Protein AF-A0A250XLA5-F1 (afdb_monomer_lite)

Organism: NCBI:txid1157962

Secondary structure (DSSP, 8-state):
--HHHHHHHHHHHHHHHHHHHHTSHHHHH-HHHHHHHHHHHHHHHHHHHHHHHHHHHHHHHHHHHHHHTT-HHHHHHSHHHHHHHHHHHHHHHHHHHHGGG---HHHHHTSTTHHHHHHHHHHHHHHHHHHHHHHHHHHHHHSGGGGGS-HHHHHHHHHTTT-HHHHGGGHHHH-SS--EEEEEEPTTS-EEEEEEEEE-TT--EEEEEEEEE--SSHHHHHHHHHHHHHHHHHHHHHHHHHHHHHS-HHHHTTTS-HHHHHHHHHHHHHHHHHHHHHHHHTT-TTHHHHHHHHHHHHHHHHHHHHHS---HHHHHHHHHHHHHHHHHHHHHHHHHHTT--STT--

Radius of gyration: 34.95 Å; chains: 1; bounding box: 91×43×86 Å

InterPro domains:
  IPR013602 Dynein heavy chain, linker [PF08393] (5-239)
  IPR026983 Dynein heavy chain [PTHR45703] (5-343)
  IPR042222 Dynein heavy chain, domain 2, N-terminal [G3DSA:1.20.140.100] (1-141)
  IPR042228 Dynein heavy chain, linker, subdomain 3 [G3DSA:3.20.180.20] (142-242)

Structure (mmCIF, N/CA/C/O backbone):
data_AF-A0A250XLA5-F1
#
_entry.id   AF-A0A250XLA5-F1
#
loop_
_atom_site.group_PDB
_atom_site.id
_atom_site.type_symbol
_atom_site.label_atom_id
_atom_site.label_alt_id
_atom_site.label_comp_id
_atom_site.label_asym_id
_atom_site.label_entity_id
_atom_site.label_seq_id
_atom_site.pdbx_PDB_ins_code
_atom_site.Cartn_x
_atom_site.Cartn_y
_atom_site.Cartn_z
_atom_site.occupancy
_atom_site.B_iso_or_equiv
_atom_site.auth_seq_id
_atom_site.auth_comp_id
_atom_site.auth_asym_id
_atom_site.auth_atom_id
_atom_site.pdbx_PDB_model_num
ATOM 1 N N . MET A 1 1 ? 34.844 -11.564 -11.516 1.00 50.81 1 MET A N 1
ATOM 2 C CA . MET A 1 1 ? 35.145 -10.474 -12.452 1.00 50.81 1 MET A CA 1
ATOM 3 C C . MET A 1 1 ? 34.299 -10.744 -13.675 1.00 50.81 1 MET A C 1
ATOM 5 O O . MET A 1 1 ? 34.431 -11.821 -14.253 1.00 50.81 1 MET A O 1
ATOM 9 N N . SER A 1 2 ? 33.308 -9.896 -13.928 1.00 72.25 2 SER A N 1
ATOM 10 C CA . SER A 1 2 ? 32.473 -10.004 -15.123 1.00 72.25 2 SER A CA 1
ATOM 11 C C . SER A 1 2 ? 33.336 -9.733 -16.369 1.00 72.25 2 SER A C 1
ATOM 13 O O . SER A 1 2 ? 34.428 -9.179 -16.259 1.00 72.25 2 SER A O 1
ATOM 15 N N . ILE A 1 3 ? 32.887 -10.148 -17.557 1.00 67.19 3 ILE A N 1
ATOM 16 C CA . ILE A 1 3 ? 33.597 -9.826 -18.812 1.00 67.19 3 ILE A CA 1
ATOM 17 C C . ILE A 1 3 ? 33.649 -8.301 -19.023 1.00 67.19 3 ILE A C 1
ATOM 19 O O . ILE A 1 3 ? 34.629 -7.800 -19.565 1.00 67.19 3 ILE A O 1
ATOM 23 N N . GLU A 1 4 ? 32.638 -7.574 -18.537 1.00 72.56 4 GLU A N 1
ATOM 24 C CA . GLU A 1 4 ? 32.609 -6.107 -18.526 1.00 72.56 4 GLU A CA 1
ATOM 25 C C . GLU A 1 4 ? 33.758 -5.541 -17.682 1.00 72.56 4 GLU A C 1
ATOM 27 O O . GLU A 1 4 ? 34.528 -4.734 -18.190 1.00 72.56 4 GLU A O 1
ATOM 32 N N . ASP A 1 5 ? 33.952 -6.044 -16.455 1.00 75.00 5 ASP A N 1
ATOM 33 C CA . ASP A 1 5 ? 35.017 -5.578 -15.551 1.00 75.00 5 ASP A CA 1
ATOM 34 C C . ASP A 1 5 ? 36.413 -5.752 -16.179 1.00 75.00 5 ASP A C 1
ATOM 36 O O . ASP A 1 5 ? 37.263 -4.874 -16.060 1.00 75.00 5 ASP A O 1
ATOM 40 N N . VAL A 1 6 ? 36.642 -6.872 -16.881 1.00 79.12 6 VAL A N 1
ATOM 41 C CA . VAL A 1 6 ? 37.923 -7.158 -17.554 1.00 79.12 6 VAL A CA 1
ATOM 42 C C . VAL A 1 6 ? 38.169 -6.187 -18.709 1.00 79.12 6 VAL A C 1
ATOM 44 O O . VAL A 1 6 ? 39.286 -5.708 -18.884 1.00 79.12 6 VAL A O 1
ATOM 47 N N . ILE A 1 7 ? 37.140 -5.890 -19.509 1.00 79.06 7 ILE A N 1
ATOM 48 C CA . ILE A 1 7 ? 37.262 -4.970 -20.647 1.00 79.06 7 ILE A CA 1
ATOM 49 C C . ILE A 1 7 ? 37.506 -3.543 -20.152 1.00 79.06 7 ILE A C 1
ATOM 51 O O . ILE A 1 7 ? 38.376 -2.865 -20.695 1.00 79.06 7 ILE A O 1
ATOM 55 N N . THR A 1 8 ? 36.793 -3.103 -19.113 1.00 80.25 8 THR A N 1
ATOM 56 C CA . THR A 1 8 ? 36.979 -1.774 -18.517 1.00 80.25 8 THR A CA 1
ATOM 57 C C . THR A 1 8 ? 38.370 -1.626 -17.899 1.00 80.25 8 THR A C 1
ATOM 59 O O . THR A 1 8 ? 39.054 -0.648 -18.189 1.00 80.25 8 THR A O 1
ATOM 62 N N . GLU A 1 9 ? 38.851 -2.617 -17.139 1.00 84.88 9 GLU A N 1
ATOM 63 C CA . GLU A 1 9 ? 40.197 -2.587 -16.544 1.00 84.88 9 GLU A CA 1
ATOM 64 C C . GLU A 1 9 ? 41.301 -2.562 -17.619 1.00 84.88 9 GLU A C 1
ATOM 66 O O . GLU A 1 9 ? 42.266 -1.797 -17.519 1.00 84.88 9 GLU A O 1
ATOM 71 N N . CYS A 1 10 ? 41.151 -3.353 -18.689 1.00 85.44 10 CYS A N 1
ATOM 72 C CA . CYS A 1 10 ? 42.067 -3.313 -19.829 1.00 85.44 10 CYS A CA 1
ATOM 73 C C . CYS A 1 10 ? 42.053 -1.946 -20.528 1.00 85.44 10 CYS A C 1
ATOM 75 O O . CYS A 1 10 ? 43.118 -1.409 -20.828 1.00 85.44 10 CYS A O 1
ATOM 77 N N . LEU A 1 11 ? 40.871 -1.365 -20.749 1.00 85.88 11 LEU A N 1
ATOM 78 C CA . LEU A 1 11 ? 40.719 -0.071 -21.411 1.00 85.88 11 LEU A CA 1
ATOM 79 C C . LEU A 1 11 ? 41.337 1.072 -20.593 1.00 85.88 11 LEU A C 1
ATOM 81 O O . LEU A 1 11 ? 42.020 1.930 -21.153 1.00 85.88 11 LEU A O 1
ATOM 85 N N . GLU A 1 12 ? 41.144 1.074 -19.273 1.00 85.94 12 GLU A N 1
ATOM 86 C CA . GLU A 1 12 ? 41.763 2.042 -18.362 1.00 85.94 12 GLU A CA 1
ATOM 87 C C . GLU A 1 12 ? 43.294 1.934 -18.380 1.00 85.94 12 GLU A C 1
ATOM 89 O O . GLU A 1 12 ? 43.993 2.946 -18.497 1.00 85.94 12 GLU A O 1
ATOM 94 N N . ASN A 1 13 ? 43.828 0.711 -18.327 1.00 89.06 13 ASN A N 1
ATOM 95 C CA . ASN A 1 13 ? 45.267 0.465 -18.377 1.00 89.06 13 ASN A CA 1
ATOM 96 C C . ASN A 1 13 ? 45.878 0.899 -19.722 1.00 89.06 13 ASN A C 1
ATOM 98 O O . ASN A 1 13 ? 46.898 1.592 -19.746 1.00 89.06 13 ASN A O 1
ATOM 102 N N . ASP A 1 14 ? 45.236 0.560 -20.841 1.00 87.75 14 ASP A N 1
ATOM 103 C CA . ASP A 1 14 ? 45.701 0.933 -22.179 1.00 87.75 14 ASP A CA 1
ATOM 104 C C . ASP A 1 14 ? 45.631 2.454 -22.395 1.00 87.75 14 ASP A C 1
ATOM 106 O O . ASP A 1 14 ? 46.564 3.051 -22.943 1.00 87.75 14 ASP A O 1
ATOM 110 N N . ASN A 1 15 ? 44.595 3.126 -21.880 1.00 85.81 15 ASN A N 1
ATOM 111 C CA . ASN A 1 15 ? 44.504 4.588 -21.894 1.00 85.81 15 ASN A CA 1
ATOM 112 C C . ASN A 1 15 ? 45.615 5.254 -21.062 1.00 85.81 15 ASN A C 1
ATOM 114 O O . ASN A 1 15 ? 46.233 6.218 -21.526 1.00 85.81 15 ASN A O 1
ATOM 118 N N . LEU A 1 16 ? 45.927 4.733 -19.870 1.00 88.56 16 LEU A N 1
ATOM 119 C CA . LEU A 1 16 ? 47.045 5.216 -19.047 1.00 88.56 16 LEU A CA 1
ATOM 120 C C . LEU A 1 16 ? 48.394 5.017 -19.750 1.00 88.56 16 LEU A C 1
ATOM 122 O O . LEU A 1 16 ? 49.256 5.901 -19.724 1.00 88.56 16 LEU A O 1
ATOM 126 N N . GLN A 1 17 ? 48.586 3.881 -20.421 1.00 88.12 17 GLN A N 1
ATOM 127 C CA . GLN A 1 17 ? 49.789 3.623 -21.210 1.00 88.12 17 GLN A CA 1
ATOM 128 C C . GLN A 1 17 ? 49.909 4.588 -22.392 1.00 88.12 17 GLN A C 1
ATOM 130 O O . GLN A 1 17 ? 50.987 5.149 -22.598 1.00 88.12 17 GLN A O 1
ATOM 135 N N . LEU A 1 18 ? 48.822 4.860 -23.119 1.00 87.00 18 LEU A N 1
ATOM 136 C CA . LEU A 1 18 ? 48.814 5.840 -24.209 1.00 87.00 18 LEU A CA 1
ATOM 137 C C . LEU A 1 18 ? 49.103 7.264 -23.720 1.00 87.00 18 LEU A C 1
ATOM 139 O O . LEU A 1 18 ? 49.856 7.987 -24.374 1.00 87.00 18 LEU A O 1
ATOM 143 N N . GLN A 1 19 ? 48.569 7.671 -22.564 1.00 85.94 19 GLN A N 1
ATOM 144 C CA . GLN A 1 19 ? 48.908 8.960 -21.946 1.00 85.94 19 GLN A CA 1
ATOM 145 C C . GLN A 1 19 ? 50.401 9.044 -21.600 1.00 85.94 19 GLN A C 1
ATOM 147 O O . GLN A 1 19 ? 51.065 10.025 -21.946 1.00 85.94 19 GLN A O 1
ATOM 152 N N . ASN A 1 20 ? 50.954 7.989 -20.996 1.00 87.12 20 ASN A N 1
ATOM 153 C CA . ASN A 1 20 ? 52.379 7.906 -20.684 1.00 87.12 20 ASN A CA 1
ATOM 154 C C . ASN A 1 20 ? 53.248 7.945 -21.951 1.00 87.12 20 ASN A C 1
ATOM 156 O O . ASN A 1 20 ? 54.260 8.643 -21.974 1.00 87.12 20 ASN A O 1
ATOM 160 N N . MET A 1 21 ? 52.852 7.248 -23.021 1.00 85.50 21 MET A N 1
ATOM 161 C CA . MET A 1 21 ? 53.545 7.271 -24.315 1.00 85.50 21 MET A CA 1
ATOM 162 C C . MET A 1 21 ? 53.481 8.652 -24.976 1.00 85.50 21 MET A C 1
ATOM 164 O O . MET A 1 21 ? 54.492 9.128 -25.489 1.00 85.50 21 MET A O 1
ATOM 168 N N . SER A 1 22 ? 52.341 9.343 -24.901 1.00 82.25 22 SER A N 1
ATOM 169 C CA . SER A 1 22 ? 52.179 10.707 -25.424 1.00 82.25 22 SER A CA 1
ATOM 170 C C . SER A 1 22 ? 53.081 11.736 -24.722 1.00 82.25 22 SER A C 1
ATOM 172 O O . SER A 1 22 ? 53.437 12.760 -25.313 1.00 82.25 22 SER A O 1
ATOM 174 N N . ALA A 1 23 ? 53.464 11.484 -23.466 1.00 84.06 23 ALA A N 1
ATOM 175 C CA . ALA A 1 23 ? 54.378 12.332 -22.700 1.00 84.06 23 ALA A CA 1
ATOM 176 C C . ALA A 1 23 ? 55.865 12.075 -23.018 1.00 84.06 23 ALA A C 1
ATOM 178 O O . ALA A 1 23 ? 56.731 12.866 -22.634 1.00 84.06 23 ALA A O 1
ATOM 179 N N . GLN A 1 24 ? 56.195 10.988 -23.725 1.00 88.50 24 GLN A N 1
ATOM 180 C CA . GLN A 1 24 ? 57.579 10.661 -24.056 1.00 88.50 24 GLN A CA 1
ATOM 181 C C . GLN A 1 24 ? 58.120 11.568 -25.162 1.00 88.50 24 GLN A C 1
ATOM 183 O O . GLN A 1 24 ? 57.552 11.698 -26.247 1.00 88.50 24 GLN A O 1
ATOM 188 N N . LYS A 1 25 ? 59.312 12.123 -24.925 1.00 81.69 25 LYS A N 1
ATOM 189 C CA . LYS A 1 25 ? 59.990 13.031 -25.860 1.00 81.69 25 LYS A CA 1
ATOM 190 C C . LYS A 1 25 ? 60.196 12.418 -27.253 1.00 81.69 25 LYS A C 1
ATOM 192 O O . LYS A 1 25 ? 60.072 13.130 -28.239 1.00 81.69 25 LYS A O 1
ATOM 197 N N . TYR A 1 26 ? 60.462 11.111 -27.336 1.00 79.88 26 TYR A N 1
ATOM 198 C CA . TYR A 1 26 ? 60.661 10.394 -28.603 1.00 79.88 26 TYR A CA 1
ATOM 199 C C . TYR A 1 26 ? 59.398 10.382 -29.480 1.00 79.88 26 TYR A C 1
ATOM 201 O O . TYR A 1 26 ? 59.480 10.650 -30.680 1.00 79.88 26 TYR A O 1
ATOM 209 N N . VAL A 1 27 ? 58.234 10.149 -28.865 1.00 79.62 27 VAL A N 1
ATOM 210 C CA . VAL A 1 27 ? 56.919 10.168 -29.526 1.00 79.62 27 VAL A CA 1
ATOM 211 C C . VAL A 1 27 ? 56.566 11.586 -29.976 1.00 79.62 27 VAL A C 1
ATOM 213 O O . VAL A 1 27 ? 56.087 11.771 -31.089 1.00 79.62 27 VAL A O 1
ATOM 216 N N . GLN A 1 28 ? 56.888 12.601 -29.169 1.00 77.75 28 GLN A N 1
ATOM 217 C CA . GLN A 1 28 ? 56.646 14.005 -29.525 1.00 77.75 28 GLN A CA 1
ATOM 218 C C . GLN A 1 28 ? 57.530 14.504 -30.676 1.00 77.75 28 GLN A C 1
ATOM 220 O O . GLN A 1 28 ? 57.106 15.345 -31.464 1.00 77.75 28 GLN A O 1
ATOM 225 N N . THR A 1 29 ? 58.762 13.999 -30.789 1.00 79.06 29 THR A N 1
ATOM 226 C CA . THR A 1 29 ? 59.700 14.408 -31.849 1.00 79.06 29 THR A CA 1
ATOM 227 C C . THR A 1 29 ? 59.490 13.699 -33.184 1.00 79.06 29 THR A C 1
ATOM 229 O O . THR A 1 29 ? 60.038 14.148 -34.189 1.00 79.06 29 THR A O 1
ATOM 232 N N . ASN A 1 30 ? 58.738 12.596 -33.214 1.00 85.44 30 ASN A N 1
ATOM 233 C CA . ASN A 1 30 ? 58.516 11.810 -34.421 1.00 85.44 30 ASN A CA 1
ATOM 234 C C . ASN A 1 30 ? 57.031 11.865 -34.836 1.00 85.44 30 ASN A C 1
ATOM 236 O O . ASN A 1 30 ? 56.196 11.235 -34.180 1.00 85.44 30 ASN A O 1
ATOM 240 N N . PRO A 1 31 ? 56.698 12.556 -35.944 1.00 81.50 31 PRO A N 1
ATOM 241 C CA . PRO A 1 31 ? 55.318 12.738 -36.399 1.00 81.50 31 PRO A CA 1
ATOM 242 C C . PRO A 1 31 ? 54.536 11.430 -36.577 1.00 81.50 31 PRO A C 1
ATOM 244 O O . PRO A 1 31 ? 53.348 11.384 -36.276 1.00 81.50 31 PRO A O 1
ATOM 247 N N . MET A 1 32 ? 55.206 10.351 -36.998 1.00 82.56 32 MET A N 1
ATOM 248 C CA . MET A 1 32 ? 54.572 9.049 -37.230 1.00 82.56 32 MET A CA 1
ATOM 249 C C . MET A 1 32 ? 54.054 8.414 -35.931 1.00 82.56 32 MET A C 1
ATOM 251 O O . MET A 1 32 ? 52.968 7.837 -35.907 1.00 82.56 32 MET A O 1
ATOM 255 N N . PHE A 1 33 ? 54.812 8.525 -34.835 1.00 83.25 33 PHE A N 1
ATOM 256 C CA . PHE A 1 33 ? 54.392 7.984 -33.539 1.00 83.25 33 PHE A CA 1
ATOM 257 C C . PHE A 1 33 ? 53.326 8.860 -32.879 1.00 83.25 33 PHE A C 1
ATOM 259 O O . PHE A 1 33 ? 52.407 8.325 -32.265 1.00 83.25 33 PHE A O 1
ATOM 266 N N . MET A 1 34 ? 53.407 10.182 -33.049 1.00 83.00 34 MET A N 1
ATOM 267 C CA . MET A 1 34 ? 52.374 11.104 -32.574 1.00 83.00 34 MET A CA 1
ATOM 268 C C . MET A 1 34 ? 51.017 10.826 -33.243 1.00 83.00 34 MET A C 1
ATOM 270 O O . MET A 1 34 ? 50.001 10.758 -32.555 1.00 83.00 34 MET A O 1
ATOM 274 N N . GLU A 1 35 ? 50.999 10.601 -34.560 1.00 87.06 35 GLU A N 1
ATOM 275 C CA . GLU A 1 35 ? 49.778 10.253 -35.298 1.00 87.06 35 GLU A CA 1
ATOM 276 C C . GLU A 1 35 ? 49.198 8.902 -34.847 1.00 87.06 35 GLU A C 1
ATOM 278 O O . GLU A 1 35 ? 47.993 8.786 -34.616 1.00 87.06 35 GLU A O 1
ATOM 283 N N . ALA A 1 36 ? 50.050 7.890 -34.652 1.00 86.12 36 ALA A N 1
ATOM 284 C CA . ALA A 1 36 ? 49.622 6.572 -34.185 1.00 86.12 36 ALA A CA 1
ATOM 285 C C . ALA A 1 36 ? 49.013 6.615 -32.772 1.00 86.12 36 ALA A C 1
ATOM 287 O O . ALA A 1 36 ? 47.947 6.039 -32.550 1.00 86.12 36 ALA A O 1
ATOM 288 N N . VAL A 1 37 ? 49.655 7.319 -31.831 1.00 87.00 37 VAL A N 1
ATOM 289 C CA . VAL A 1 37 ? 49.142 7.489 -30.460 1.00 87.00 37 VAL A CA 1
ATOM 290 C C . VAL A 1 37 ? 47.838 8.285 -30.466 1.00 87.00 37 VAL A C 1
ATOM 292 O O . VAL A 1 37 ? 46.882 7.866 -29.820 1.00 87.00 37 VAL A O 1
ATOM 295 N N . GLY A 1 38 ? 47.749 9.366 -31.248 1.00 86.69 38 GLY A N 1
ATOM 296 C CA . GLY A 1 38 ? 46.520 10.154 -31.372 1.00 86.69 38 GLY A CA 1
ATOM 297 C C . GLY A 1 38 ? 45.348 9.352 -31.950 1.00 86.69 38 GLY A C 1
ATOM 298 O O . GLY A 1 38 ? 44.219 9.468 -31.471 1.00 86.69 38 GLY A O 1
ATOM 299 N N . LYS A 1 39 ? 45.608 8.479 -32.933 1.00 88.44 39 LYS A N 1
ATOM 300 C CA . LYS A 1 39 ? 44.592 7.573 -33.489 1.00 88.44 39 LYS A CA 1
ATOM 301 C C . LYS A 1 39 ? 44.088 6.578 -32.444 1.00 88.44 39 LYS A C 1
ATOM 303 O O . LYS A 1 39 ? 42.881 6.400 -32.319 1.00 88.44 39 LYS A O 1
ATOM 308 N N . TRP A 1 40 ? 44.987 5.955 -31.683 1.00 89.19 40 TRP A N 1
ATOM 309 C CA . TRP A 1 40 ? 44.598 5.024 -30.621 1.00 89.19 40 TRP A CA 1
ATOM 310 C C . TRP A 1 40 ? 43.874 5.717 -29.468 1.00 89.19 40 TRP A C 1
ATOM 312 O O . TRP A 1 40 ? 42.864 5.195 -29.015 1.00 89.19 40 TRP A O 1
ATOM 322 N N . GLN A 1 41 ? 44.301 6.914 -29.060 1.00 86.00 41 GLN A N 1
ATOM 323 C CA . GLN A 1 41 ? 43.584 7.713 -28.060 1.00 86.00 41 GLN A CA 1
ATOM 324 C C . GLN A 1 41 ? 42.155 8.029 -28.506 1.00 86.00 41 GLN A C 1
ATOM 326 O O . GLN A 1 41 ? 41.223 7.883 -27.721 1.00 86.00 41 GLN A O 1
ATOM 331 N N . LYS A 1 42 ? 41.963 8.414 -29.774 1.00 88.00 42 LYS A N 1
ATOM 332 C CA . LYS A 1 42 ? 40.623 8.638 -30.324 1.00 88.00 42 LYS A CA 1
ATOM 333 C C . LYS A 1 42 ? 39.800 7.348 -30.326 1.00 88.00 42 LYS A C 1
ATOM 335 O O . LYS A 1 42 ? 38.681 7.351 -29.831 1.00 88.00 42 LYS A O 1
ATOM 340 N N . ASN A 1 43 ? 40.364 6.254 -30.837 1.00 88.56 43 ASN A N 1
ATOM 341 C CA . ASN A 1 43 ? 39.663 4.974 -30.942 1.00 88.56 43 ASN A CA 1
ATOM 342 C C . ASN A 1 43 ? 39.262 4.410 -29.571 1.00 88.56 43 ASN A C 1
ATOM 344 O O . ASN A 1 43 ? 38.137 3.941 -29.425 1.00 88.56 43 ASN A O 1
ATOM 348 N N . LEU A 1 44 ? 40.161 4.447 -28.579 1.00 88.06 44 LEU A N 1
ATOM 349 C CA . LEU A 1 44 ? 39.874 3.971 -27.222 1.00 88.06 44 LEU A CA 1
ATOM 350 C C . LEU A 1 44 ? 38.930 4.915 -26.471 1.00 88.06 44 LEU A C 1
ATOM 352 O O . LEU A 1 44 ? 38.075 4.439 -25.734 1.00 88.06 44 LEU A O 1
ATOM 356 N N . GLY A 1 45 ? 39.014 6.229 -26.703 1.00 87.94 45 GLY A N 1
ATOM 357 C CA . GLY A 1 45 ? 38.039 7.186 -26.171 1.00 87.94 45 GLY A CA 1
ATOM 358 C C . GLY A 1 45 ? 36.625 6.953 -26.716 1.00 87.94 45 GLY A C 1
ATOM 359 O O . GLY A 1 45 ? 35.653 6.994 -25.962 1.00 87.94 45 GLY A O 1
ATOM 360 N N . THR A 1 46 ? 36.500 6.640 -28.011 1.00 88.31 46 THR A N 1
ATOM 361 C CA . THR A 1 46 ? 35.220 6.237 -28.614 1.00 88.31 46 THR A CA 1
ATOM 362 C C . THR A 1 46 ? 34.727 4.910 -28.042 1.00 88.31 46 THR A C 1
ATOM 364 O O . THR A 1 46 ? 33.545 4.801 -27.735 1.00 88.31 46 THR A O 1
ATOM 367 N N . VAL A 1 47 ? 35.609 3.922 -27.846 1.00 89.56 47 VAL A N 1
ATOM 368 C CA . VAL A 1 47 ? 35.251 2.650 -27.192 1.00 89.56 47 VAL A CA 1
ATOM 369 C C . VAL A 1 47 ? 34.683 2.889 -25.797 1.00 89.56 47 VAL A C 1
ATOM 371 O O . VAL A 1 47 ? 33.615 2.366 -25.500 1.00 89.56 47 VAL A O 1
ATOM 374 N N . ASP A 1 48 ? 35.347 3.706 -24.980 1.00 86.81 48 ASP A N 1
ATOM 375 C CA . ASP A 1 48 ? 34.911 4.022 -23.615 1.00 86.81 48 ASP A CA 1
ATOM 376 C C . ASP A 1 48 ? 33.506 4.642 -23.598 1.00 86.81 48 ASP A C 1
ATOM 378 O O . ASP A 1 48 ? 32.590 4.141 -22.943 1.00 86.81 48 ASP A O 1
ATOM 382 N N . SER A 1 49 ? 33.300 5.669 -24.429 1.00 88.81 49 SER A N 1
ATOM 383 C CA . SER A 1 49 ? 32.012 6.366 -24.530 1.00 88.81 49 SER A CA 1
ATOM 384 C C . SER A 1 49 ? 30.895 5.452 -25.044 1.00 88.81 49 SER A C 1
ATOM 386 O O . SER A 1 49 ? 29.787 5.448 -24.507 1.00 88.81 49 SER A O 1
ATOM 388 N N . VAL A 1 50 ? 31.180 4.647 -26.073 1.00 91.06 50 VAL A N 1
ATOM 389 C CA . VAL A 1 50 ? 30.212 3.718 -26.668 1.00 91.06 50 VAL A CA 1
ATOM 390 C C . VAL A 1 50 ? 29.854 2.597 -25.699 1.00 91.06 50 VAL A C 1
ATOM 392 O O . VAL A 1 50 ? 28.677 2.272 -25.581 1.00 91.06 50 VAL A O 1
ATOM 395 N N . MET A 1 51 ? 30.829 2.020 -24.995 1.00 88.81 51 MET A N 1
ATOM 396 C CA . MET A 1 51 ? 30.590 0.956 -24.018 1.00 88.81 51 MET A CA 1
ATOM 397 C C . MET A 1 51 ? 29.751 1.454 -22.843 1.00 88.81 51 MET A C 1
ATOM 399 O O . MET A 1 51 ? 28.763 0.810 -22.493 1.00 88.81 51 MET A O 1
ATOM 403 N N . ALA A 1 52 ? 30.089 2.617 -22.278 1.00 89.06 52 ALA A N 1
ATOM 404 C CA . ALA A 1 52 ? 29.307 3.224 -21.206 1.00 89.06 52 ALA A CA 1
ATOM 405 C C . ALA A 1 52 ? 27.855 3.480 -21.647 1.00 89.06 52 ALA A C 1
ATOM 407 O O . ALA A 1 52 ? 26.914 3.033 -20.989 1.00 89.06 52 ALA A O 1
ATOM 408 N N . CYS A 1 53 ? 27.673 4.109 -22.814 1.00 92.31 53 CYS A N 1
ATOM 409 C CA . CYS A 1 53 ? 26.348 4.382 -23.367 1.00 92.31 53 CYS A CA 1
ATOM 410 C C . CYS A 1 53 ? 25.562 3.092 -23.653 1.00 92.31 53 CYS A C 1
ATOM 412 O O . CYS A 1 53 ? 24.382 3.004 -23.322 1.00 92.31 53 CYS A O 1
ATOM 414 N N . TRP A 1 54 ? 26.205 2.061 -24.210 1.00 91.44 54 TRP A N 1
ATOM 415 C CA . TRP A 1 54 ? 25.561 0.774 -24.481 1.00 91.44 54 TRP A CA 1
ATOM 416 C C . TRP A 1 54 ? 25.063 0.118 -23.192 1.00 91.44 54 TRP A C 1
ATOM 418 O O . TRP A 1 54 ? 23.912 -0.317 -23.135 1.00 91.44 54 TRP A O 1
ATOM 428 N N . LEU A 1 55 ? 25.885 0.083 -22.141 1.00 89.81 55 LEU A N 1
ATOM 429 C CA . LEU A 1 55 ? 25.490 -0.482 -20.849 1.00 89.81 55 LEU A CA 1
ATOM 430 C C . LEU A 1 55 ? 24.302 0.270 -20.239 1.00 89.81 55 LEU A C 1
ATOM 432 O O . LEU A 1 55 ? 23.387 -0.360 -19.702 1.00 89.81 55 LEU A O 1
ATOM 436 N N . ASP A 1 56 ? 24.275 1.597 -20.352 1.00 91.69 56 ASP A N 1
ATOM 437 C CA . ASP A 1 56 ? 23.155 2.410 -19.873 1.00 91.69 56 ASP A CA 1
ATOM 438 C C . ASP A 1 56 ? 21.877 2.169 -20.684 1.00 91.69 56 ASP A C 1
ATOM 440 O O . ASP A 1 56 ? 20.807 1.968 -20.098 1.00 91.69 56 ASP A O 1
ATOM 444 N N . VAL A 1 57 ? 21.985 2.095 -22.016 1.00 94.56 57 VAL A N 1
ATOM 445 C CA . VAL A 1 57 ? 20.880 1.712 -22.907 1.00 94.56 57 VAL A CA 1
ATOM 446 C C . VAL A 1 57 ? 20.343 0.339 -22.519 1.00 94.56 57 VAL A C 1
ATOM 448 O O . VAL A 1 57 ? 19.138 0.191 -22.341 1.00 94.56 57 VAL A O 1
ATOM 451 N N . GLN A 1 58 ? 21.212 -0.654 -22.321 1.00 91.81 58 GLN A N 1
ATOM 452 C CA . GLN A 1 58 ? 20.812 -2.009 -21.950 1.00 91.81 58 GLN A CA 1
ATOM 453 C C . GLN A 1 58 ? 20.074 -2.035 -20.607 1.00 91.81 58 GLN A C 1
ATOM 455 O O . GLN A 1 58 ? 19.005 -2.640 -20.513 1.00 91.81 58 GLN A O 1
ATOM 460 N N . LYS A 1 59 ? 20.602 -1.365 -19.576 1.00 91.19 59 LYS A N 1
ATOM 461 C CA . LYS A 1 59 ? 19.968 -1.300 -18.248 1.00 91.19 59 LYS A CA 1
ATOM 462 C C . LYS A 1 59 ? 18.594 -0.631 -18.311 1.00 91.19 59 LYS A C 1
ATOM 464 O O . LYS A 1 59 ? 17.624 -1.176 -17.781 1.00 91.19 59 LYS A O 1
ATOM 469 N N . LYS A 1 60 ? 18.490 0.527 -18.974 1.00 92.06 60 LYS A N 1
ATOM 470 C CA . LYS A 1 60 ? 17.219 1.258 -19.119 1.00 92.06 60 LYS A CA 1
ATOM 471 C C . LYS A 1 60 ? 16.215 0.488 -19.974 1.00 92.06 60 LYS A C 1
ATOM 473 O O . LYS A 1 60 ? 15.044 0.405 -19.607 1.00 92.06 60 LYS A O 1
ATOM 478 N N . TRP A 1 61 ? 16.665 -0.113 -21.074 1.00 94.12 61 TRP A N 1
ATOM 479 C CA . TRP A 1 61 ? 15.825 -0.936 -21.938 1.00 94.12 61 TRP A CA 1
ATOM 480 C C . TRP A 1 61 ? 15.264 -2.143 -21.181 1.00 94.12 61 TRP A C 1
ATOM 482 O O . TRP A 1 61 ? 14.056 -2.331 -21.212 1.00 94.12 61 TRP A O 1
ATOM 492 N N . GLN A 1 62 ? 16.078 -2.887 -20.420 1.00 90.06 62 GLN A N 1
ATOM 493 C CA . GLN A 1 62 ? 15.602 -4.027 -19.619 1.00 90.06 62 GLN A CA 1
ATOM 494 C C . GLN A 1 62 ? 14.531 -3.619 -18.594 1.00 90.06 62 GLN A C 1
ATOM 496 O O . GLN A 1 62 ? 13.520 -4.306 -18.431 1.00 90.06 62 GLN A O 1
ATOM 501 N N . ALA A 1 63 ? 14.726 -2.484 -17.912 1.00 86.94 63 ALA A N 1
ATOM 502 C CA . ALA A 1 63 ? 13.746 -1.971 -16.959 1.00 86.94 63 ALA A CA 1
ATOM 503 C C . ALA A 1 63 ? 12.417 -1.622 -17.652 1.00 86.94 63 ALA A C 1
ATOM 505 O O . ALA A 1 63 ? 11.352 -2.057 -17.210 1.00 86.94 63 ALA A O 1
ATOM 506 N N . LEU A 1 64 ? 12.480 -0.887 -18.765 1.00 89.38 64 LEU A N 1
ATOM 507 C CA . LEU A 1 64 ? 11.303 -0.444 -19.512 1.00 89.38 64 LEU A CA 1
ATOM 508 C C . LEU A 1 64 ? 10.618 -1.582 -20.281 1.00 89.38 64 LEU A C 1
ATOM 510 O O . LEU A 1 64 ? 9.395 -1.566 -20.393 1.00 89.38 64 LEU A O 1
ATOM 514 N N . GLU A 1 65 ? 11.354 -2.599 -20.734 1.00 88.81 65 GLU A N 1
ATOM 515 C CA . GLU A 1 65 ? 10.816 -3.784 -21.411 1.00 88.81 65 GLU A CA 1
ATOM 516 C C . GLU A 1 65 ? 9.816 -4.510 -20.511 1.00 88.81 65 GLU A C 1
ATOM 518 O O . GLU A 1 65 ? 8.679 -4.771 -20.912 1.00 88.81 65 GLU A O 1
ATOM 523 N N . SER A 1 66 ? 10.201 -4.749 -19.254 1.00 82.50 66 SER A N 1
ATOM 524 C CA . SER A 1 66 ? 9.341 -5.416 -18.273 1.00 82.50 66 SER A CA 1
ATOM 525 C C . SER A 1 66 ? 8.016 -4.677 -18.029 1.00 82.50 66 SER A C 1
ATOM 527 O O . SER A 1 66 ? 7.005 -5.304 -17.714 1.00 82.50 66 SER A O 1
ATOM 529 N N . ILE A 1 67 ? 8.000 -3.357 -18.233 1.00 84.88 67 ILE A N 1
ATOM 530 C 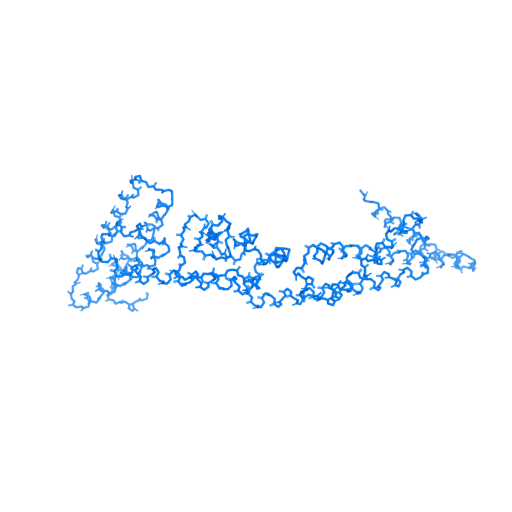CA . ILE A 1 67 ? 6.854 -2.481 -17.986 1.00 84.88 67 ILE A CA 1
ATOM 531 C C . ILE A 1 67 ? 6.007 -2.343 -19.256 1.00 84.88 67 ILE A C 1
ATOM 533 O O . ILE A 1 67 ? 4.825 -2.681 -19.246 1.00 84.88 67 ILE A O 1
ATOM 537 N N . PHE A 1 68 ? 6.599 -1.883 -20.360 1.00 85.38 68 PHE A N 1
ATOM 538 C CA . PHE A 1 68 ? 5.889 -1.600 -21.608 1.00 85.38 68 PHE A CA 1
ATOM 539 C C . PHE A 1 68 ? 5.497 -2.860 -22.379 1.00 85.38 68 PHE A C 1
ATOM 541 O O . PHE A 1 68 ? 4.479 -2.833 -23.061 1.00 85.38 68 PHE A O 1
ATOM 548 N N . ILE A 1 69 ? 6.239 -3.968 -22.279 1.00 80.12 69 ILE A N 1
ATOM 549 C CA . ILE A 1 69 ? 5.831 -5.247 -22.888 1.00 80.12 69 ILE A CA 1
ATOM 550 C C . ILE A 1 69 ? 4.962 -6.051 -21.916 1.00 80.12 69 ILE A C 1
ATOM 552 O O . ILE A 1 69 ? 3.986 -6.675 -22.331 1.00 80.12 69 ILE A O 1
ATOM 556 N N . GLY A 1 70 ? 5.284 -6.017 -20.619 1.00 72.94 70 GLY A N 1
ATOM 557 C CA . GLY A 1 70 ? 4.598 -6.811 -19.596 1.00 72.94 70 GLY A CA 1
ATOM 558 C C . GLY A 1 70 ? 3.214 -6.298 -19.182 1.00 72.94 70 GLY A C 1
ATOM 559 O O . GLY A 1 70 ? 2.414 -7.081 -18.671 1.00 72.94 70 GLY A O 1
ATOM 560 N N . SER A 1 71 ? 2.902 -5.015 -19.404 1.00 76.88 71 SER A N 1
ATOM 561 C CA . SER A 1 71 ? 1.660 -4.387 -18.934 1.00 76.88 71 SER A CA 1
ATOM 562 C C . SER A 1 71 ? 0.842 -3.769 -20.067 1.00 76.88 71 SER A C 1
ATOM 564 O O . SER A 1 71 ? 1.096 -2.644 -20.496 1.00 76.88 71 SER A O 1
ATOM 566 N N . ALA A 1 72 ? -0.204 -4.472 -20.512 1.00 78.75 72 ALA A N 1
ATOM 567 C CA . ALA A 1 72 ? -1.134 -3.955 -21.519 1.00 78.75 72 ALA A CA 1
ATOM 568 C C . ALA A 1 72 ? -1.838 -2.664 -21.062 1.00 78.75 72 ALA A C 1
ATOM 570 O O . ALA A 1 72 ? -1.997 -1.741 -21.861 1.00 78.75 72 ALA A O 1
ATOM 571 N N . ASP A 1 73 ? -2.191 -2.572 -19.776 1.00 77.25 73 ASP A N 1
ATOM 572 C CA . ASP A 1 73 ? -2.884 -1.411 -19.208 1.00 77.25 73 ASP A CA 1
ATOM 573 C C . ASP A 1 73 ? -2.007 -0.149 -19.284 1.00 77.25 73 ASP A C 1
ATOM 575 O O . ASP A 1 73 ? -2.488 0.909 -19.688 1.00 77.25 73 ASP A O 1
ATOM 579 N N . ILE A 1 74 ? -0.698 -0.253 -19.004 1.00 82.69 74 ILE A N 1
ATOM 580 C CA . ILE A 1 74 ? 0.230 0.888 -19.129 1.00 82.69 74 ILE A CA 1
ATOM 581 C C . ILE A 1 74 ? 0.360 1.331 -20.590 1.00 82.69 74 ILE A C 1
ATOM 583 O O . ILE A 1 74 ? 0.385 2.532 -20.857 1.00 82.69 74 ILE A O 1
ATOM 587 N N . ARG A 1 75 ? 0.367 0.396 -21.550 1.00 86.44 75 ARG A N 1
ATOM 588 C CA . ARG A 1 75 ? 0.466 0.753 -22.975 1.00 86.44 75 ARG A CA 1
ATOM 589 C C . ARG A 1 75 ? -0.725 1.556 -23.482 1.00 86.44 75 ARG A C 1
ATOM 591 O O . ARG A 1 75 ? -0.570 2.420 -24.341 1.00 86.44 75 ARG A O 1
ATOM 598 N N . VAL A 1 76 ? -1.914 1.263 -22.958 1.00 85.50 76 VAL A N 1
ATOM 599 C CA . VAL A 1 76 ? -3.137 2.008 -23.283 1.00 85.50 76 VAL A CA 1
ATOM 600 C C . VAL A 1 76 ? -3.086 3.419 -22.697 1.00 85.50 76 VAL A C 1
ATOM 602 O O . VAL A 1 76 ? -3.561 4.356 -23.333 1.00 85.50 76 VAL A O 1
ATOM 605 N N . GLN A 1 77 ? -2.491 3.579 -21.512 1.00 84.38 77 GLN A N 1
ATOM 606 C CA . GLN A 1 77 ? -2.372 4.875 -20.837 1.00 84.38 77 GLN A CA 1
ATOM 607 C C . GLN A 1 77 ? -1.264 5.759 -21.433 1.00 84.38 77 GLN A C 1
ATOM 609 O O . GLN A 1 77 ? -1.425 6.975 -21.483 1.00 84.38 77 GLN A O 1
ATOM 614 N N . LEU A 1 78 ? -0.174 5.160 -21.928 1.00 89.31 78 LEU A N 1
ATOM 615 C CA . LEU A 1 78 ? 0.969 5.848 -22.543 1.00 89.31 78 LEU A CA 1
ATOM 616 C C . LEU A 1 78 ? 1.195 5.372 -23.994 1.00 89.31 78 LEU A C 1
ATOM 618 O O . LEU A 1 78 ? 2.187 4.693 -24.285 1.00 89.31 78 LEU A O 1
ATOM 622 N N . PRO A 1 79 ? 0.282 5.681 -24.938 1.00 91.12 79 PRO A N 1
ATOM 623 C CA . PRO A 1 79 ? 0.327 5.125 -26.290 1.00 91.12 79 PRO A CA 1
ATOM 624 C C . PRO A 1 79 ? 1.465 5.694 -27.147 1.00 91.12 79 PRO A C 1
ATOM 626 O O . PRO A 1 79 ? 1.999 4.985 -28.003 1.00 91.12 79 PRO A O 1
ATOM 629 N N . GLU A 1 80 ? 1.843 6.959 -26.949 1.00 92.25 80 GLU A N 1
ATOM 630 C CA . GLU A 1 80 ? 2.954 7.581 -27.680 1.00 92.25 80 GLU A CA 1
ATOM 631 C C . GLU A 1 80 ? 4.301 7.008 -27.227 1.00 92.25 80 GLU A C 1
ATOM 633 O O . GLU A 1 80 ? 5.097 6.580 -28.066 1.00 92.25 80 GLU A O 1
ATOM 638 N N . ASP A 1 81 ? 4.516 6.906 -25.915 1.00 92.38 81 ASP A N 1
ATOM 639 C CA . ASP A 1 81 ? 5.729 6.317 -25.338 1.00 92.38 81 ASP A CA 1
ATOM 640 C C . ASP A 1 81 ? 5.827 4.819 -25.628 1.00 92.38 81 ASP A C 1
ATOM 642 O O . ASP A 1 81 ? 6.912 4.314 -25.897 1.00 92.38 81 ASP A O 1
ATOM 646 N N . SER A 1 82 ? 4.696 4.111 -25.697 1.00 92.00 82 SER A N 1
ATOM 647 C CA . SER A 1 82 ? 4.671 2.703 -26.115 1.00 92.00 82 SER A CA 1
ATOM 648 C C . SER A 1 82 ? 5.136 2.514 -27.556 1.00 92.00 82 SER A C 1
ATOM 650 O O . SER A 1 82 ? 5.920 1.611 -27.832 1.00 92.00 82 SER A O 1
ATOM 652 N N . LYS A 1 83 ? 4.685 3.367 -28.488 1.00 92.75 83 LYS A N 1
ATOM 653 C CA . LYS A 1 83 ? 5.147 3.326 -29.887 1.00 92.75 83 LYS A CA 1
ATOM 654 C C . LYS A 1 83 ? 6.627 3.675 -29.999 1.00 92.75 83 LYS A C 1
ATOM 656 O O . LYS A 1 83 ? 7.343 3.069 -30.792 1.00 92.75 83 LYS A O 1
ATOM 661 N N . ARG A 1 84 ? 7.078 4.650 -29.207 1.00 92.81 84 ARG A N 1
ATOM 662 C CA . ARG A 1 84 ? 8.489 5.033 -29.119 1.00 92.81 84 ARG A CA 1
ATOM 663 C C . ARG A 1 84 ? 9.333 3.867 -28.607 1.00 92.81 84 ARG A C 1
ATOM 665 O O . ARG A 1 84 ? 10.322 3.521 -29.243 1.00 92.81 84 ARG A O 1
ATOM 672 N N . PHE A 1 85 ? 8.905 3.216 -27.526 1.00 94.12 85 PHE A N 1
ATOM 673 C CA . PHE A 1 85 ? 9.583 2.051 -26.968 1.00 94.12 85 PHE A CA 1
ATOM 674 C C . PHE A 1 85 ? 9.622 0.875 -27.950 1.00 94.12 85 PHE A C 1
ATOM 676 O O . PHE A 1 85 ? 10.667 0.252 -28.081 1.00 94.12 85 PHE A O 1
ATOM 683 N N . ASP A 1 86 ? 8.548 0.604 -28.698 1.00 93.62 86 ASP A N 1
ATOM 684 C CA . ASP A 1 86 ? 8.540 -0.454 -29.721 1.00 93.62 86 ASP A CA 1
ATOM 685 C C . ASP A 1 86 ? 9.597 -0.220 -30.811 1.00 93.62 86 ASP A C 1
ATOM 687 O O . ASP A 1 86 ? 10.275 -1.162 -31.229 1.00 93.62 86 ASP A O 1
ATOM 691 N N . ALA A 1 87 ? 9.757 1.031 -31.254 1.00 93.81 87 ALA A N 1
ATOM 692 C CA . ALA A 1 87 ? 10.777 1.397 -32.232 1.00 93.81 87 ALA A CA 1
ATOM 693 C C . ALA A 1 87 ? 12.193 1.198 -31.669 1.00 93.81 87 ALA A C 1
ATOM 695 O O . ALA A 1 87 ? 13.022 0.570 -32.325 1.00 93.81 87 ALA A O 1
ATOM 696 N N . ILE A 1 88 ? 12.444 1.655 -30.434 1.00 94.25 88 ILE A N 1
ATOM 697 C CA . ILE A 1 88 ? 13.726 1.438 -29.740 1.00 94.25 88 ILE A CA 1
ATOM 698 C C . ILE A 1 88 ? 13.986 -0.056 -29.551 1.00 94.25 88 ILE A C 1
ATOM 700 O O . ILE A 1 88 ? 15.099 -0.518 -29.755 1.00 94.25 88 ILE A O 1
ATOM 704 N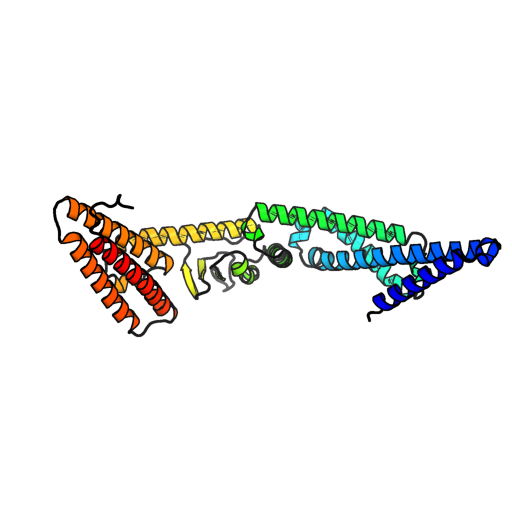 N . ASN A 1 89 ? 12.966 -0.826 -29.175 1.00 93.50 89 ASN A N 1
ATOM 705 C CA . ASN A 1 89 ? 13.079 -2.256 -28.943 1.00 93.50 89 ASN A CA 1
ATOM 706 C C . ASN A 1 89 ? 13.467 -3.005 -30.222 1.00 93.50 89 ASN A C 1
ATOM 708 O O . ASN A 1 89 ? 14.367 -3.839 -30.190 1.00 93.50 89 ASN A O 1
ATOM 712 N N . ALA A 1 90 ? 12.837 -2.688 -31.356 1.00 93.50 90 ALA A N 1
ATOM 713 C CA . ALA A 1 90 ? 13.217 -3.266 -32.643 1.00 93.50 90 ALA A CA 1
ATOM 714 C C . ALA A 1 90 ? 14.671 -2.921 -33.010 1.00 93.50 90 ALA A C 1
ATOM 716 O O . ALA A 1 90 ? 15.436 -3.806 -33.398 1.00 93.50 90 ALA A O 1
ATOM 717 N N . ASP A 1 91 ? 15.056 -1.659 -32.819 1.00 93.06 91 ASP A N 1
ATOM 718 C CA . ASP A 1 91 ? 16.393 -1.150 -33.122 1.00 93.06 91 ASP A CA 1
ATOM 719 C C . ASP A 1 91 ? 17.473 -1.781 -32.214 1.00 93.06 91 ASP A C 1
ATOM 721 O O . ASP A 1 91 ? 18.521 -2.231 -32.683 1.00 93.06 91 ASP A O 1
ATOM 725 N N . PHE A 1 92 ? 17.191 -1.913 -30.915 1.00 93.25 92 PHE A N 1
ATOM 726 C CA . PHE A 1 92 ? 18.070 -2.559 -29.939 1.00 93.25 92 PHE A CA 1
ATOM 727 C C . PHE A 1 92 ? 18.185 -4.069 -30.184 1.00 93.25 92 PHE A C 1
ATOM 729 O O . PHE A 1 92 ? 19.276 -4.629 -30.113 1.00 93.25 92 PHE A O 1
ATOM 736 N N . GLN A 1 93 ? 17.094 -4.751 -30.541 1.00 91.62 93 GLN A N 1
ATOM 737 C CA . GLN A 1 93 ? 17.148 -6.171 -30.896 1.00 91.62 93 GLN A CA 1
ATOM 738 C C . GLN A 1 93 ? 17.965 -6.421 -32.168 1.00 91.62 93 GLN A C 1
ATOM 740 O O . GLN A 1 93 ? 18.700 -7.406 -32.235 1.00 91.62 93 GLN A O 1
ATOM 745 N N . GLU A 1 94 ? 17.863 -5.551 -33.174 1.00 91.31 94 GLU A N 1
ATOM 746 C CA . GLU A 1 94 ? 18.708 -5.620 -34.369 1.00 91.31 94 GLU A CA 1
ATOM 747 C C . GLU A 1 94 ? 20.186 -5.419 -34.012 1.00 91.31 94 GLU A C 1
ATOM 749 O O . GLU A 1 94 ? 21.039 -6.214 -34.420 1.00 91.31 94 GLU A O 1
ATOM 754 N N . LEU A 1 95 ? 20.483 -4.416 -33.179 1.00 89.44 95 LEU A N 1
ATOM 755 C CA . LEU A 1 95 ? 21.820 -4.176 -32.647 1.00 89.44 95 LEU A CA 1
ATOM 756 C C . LEU A 1 95 ? 22.377 -5.426 -31.953 1.00 89.44 95 LEU A C 1
ATOM 758 O O . LEU A 1 95 ? 23.445 -5.905 -32.333 1.00 89.44 95 LEU A O 1
ATOM 762 N N . MET A 1 96 ? 21.634 -5.991 -31.001 1.00 89.19 96 MET A N 1
ATOM 763 C CA . MET A 1 96 ? 22.047 -7.162 -30.222 1.00 89.19 96 MET A CA 1
ATOM 764 C C . MET A 1 96 ? 22.180 -8.438 -31.063 1.00 89.19 96 MET A C 1
ATOM 766 O O . MET A 1 96 ? 22.948 -9.322 -30.693 1.00 89.19 96 MET A O 1
ATOM 770 N N . ARG A 1 97 ? 21.479 -8.545 -32.201 1.00 89.19 97 ARG A N 1
ATOM 771 C CA . ARG A 1 97 ? 21.666 -9.649 -33.161 1.00 89.19 97 ARG A CA 1
ATOM 772 C C . ARG A 1 97 ? 22.948 -9.515 -33.975 1.00 89.19 97 ARG A C 1
ATOM 774 O O . ARG A 1 97 ? 23.561 -10.533 -34.258 1.00 89.19 97 ARG A O 1
ATOM 781 N N . SER A 1 98 ? 23.326 -8.289 -34.340 1.00 85.25 98 SER A N 1
ATOM 782 C CA . SER A 1 98 ? 24.547 -8.004 -35.115 1.00 85.25 98 SER A CA 1
ATOM 783 C C . SER A 1 98 ? 25.813 -7.897 -34.257 1.00 85.25 98 SER A C 1
ATOM 785 O O . SER A 1 98 ? 26.923 -8.047 -34.754 1.00 85.25 98 SER A O 1
ATOM 787 N N . ALA A 1 99 ? 25.669 -7.631 -32.956 1.00 82.81 99 ALA A N 1
ATOM 788 C CA . ALA A 1 99 ? 26.793 -7.445 -32.040 1.00 82.81 99 ALA A CA 1
ATOM 789 C C . ALA A 1 99 ? 27.751 -8.657 -31.953 1.00 82.81 99 ALA A C 1
ATOM 791 O O . ALA A 1 99 ? 28.959 -8.433 -31.917 1.00 82.81 99 ALA A O 1
ATOM 792 N N . PRO A 1 100 ? 27.284 -9.923 -31.974 1.00 83.75 100 PRO A N 1
ATOM 793 C CA . PRO A 1 100 ? 28.171 -11.087 -31.951 1.00 83.75 100 PRO A CA 1
ATOM 794 C C . PRO A 1 100 ? 29.005 -11.275 -33.227 1.00 83.75 100 PRO A C 1
ATOM 796 O O . PRO A 1 100 ? 29.984 -12.020 -33.186 1.00 83.75 100 PRO A O 1
ATOM 799 N N . ASP A 1 101 ? 28.644 -10.628 -34.342 1.00 85.69 101 ASP A N 1
ATOM 800 C CA . ASP A 1 101 ? 29.348 -10.782 -35.624 1.00 85.69 101 ASP A CA 1
ATOM 801 C C . ASP A 1 101 ? 30.753 -10.156 -35.591 1.00 85.69 101 ASP A C 1
ATOM 803 O O . ASP A 1 101 ? 31.640 -10.571 -36.339 1.00 85.69 101 ASP A O 1
ATOM 807 N N . ILE A 1 102 ? 30.975 -9.175 -34.708 1.00 84.75 102 ILE A N 1
ATOM 808 C CA . ILE A 1 102 ? 32.265 -8.505 -34.511 1.00 84.75 102 ILE A CA 1
ATOM 809 C C . ILE A 1 102 ? 32.647 -8.624 -33.038 1.00 84.75 102 ILE A C 1
ATOM 811 O O . ILE A 1 102 ? 32.206 -7.857 -32.189 1.00 84.75 102 ILE A O 1
ATOM 815 N N . THR A 1 103 ? 33.515 -9.587 -32.732 1.00 82.12 103 THR A N 1
ATOM 816 C CA . THR A 1 103 ? 33.958 -9.859 -31.355 1.00 82.12 103 THR A CA 1
ATOM 817 C C . THR A 1 103 ? 35.067 -8.921 -30.875 1.00 82.12 103 THR A C 1
ATOM 819 O O . THR A 1 103 ? 35.418 -8.935 -29.697 1.00 82.12 103 THR A O 1
ATOM 822 N N . ASN A 1 104 ? 35.668 -8.134 -31.774 1.00 85.44 104 ASN A N 1
ATOM 823 C CA . ASN A 1 104 ? 36.677 -7.144 -31.415 1.00 85.44 104 ASN A CA 1
ATOM 824 C C . ASN A 1 104 ? 35.992 -5.860 -30.925 1.00 85.44 104 ASN A C 1
ATOM 826 O O . ASN A 1 104 ? 35.333 -5.176 -31.702 1.00 85.44 104 ASN A O 1
ATOM 830 N N . VAL A 1 105 ? 36.195 -5.518 -29.651 1.00 83.25 105 VAL A N 1
ATOM 831 C CA . VAL A 1 105 ? 35.587 -4.346 -28.994 1.00 83.25 105 VAL A CA 1
ATOM 832 C C . VAL A 1 105 ? 35.936 -3.036 -29.707 1.00 83.25 105 VAL A C 1
ATOM 834 O O . VAL A 1 105 ? 35.070 -2.190 -29.909 1.00 83.25 105 VAL A O 1
ATOM 837 N N . VAL A 1 106 ? 37.184 -2.874 -30.155 1.00 85.69 106 VAL A N 1
ATOM 838 C CA . VAL A 1 106 ? 37.618 -1.654 -30.850 1.00 85.69 106 VAL A CA 1
ATOM 839 C C . VAL A 1 106 ? 36.905 -1.524 -32.191 1.00 85.69 106 VAL A C 1
ATOM 841 O O . VAL A 1 106 ? 36.423 -0.443 -32.517 1.00 85.69 106 VAL A O 1
ATOM 844 N N . GLU A 1 107 ? 36.792 -2.611 -32.951 1.00 85.75 107 GLU A N 1
ATOM 845 C CA . GLU A 1 107 ? 36.091 -2.599 -34.239 1.00 85.75 107 GLU A CA 1
ATOM 846 C C . GLU A 1 107 ? 34.580 -2.418 -34.061 1.00 85.75 107 GLU A C 1
ATOM 848 O O . GLU A 1 107 ? 33.984 -1.609 -34.764 1.00 85.75 107 GLU A O 1
ATOM 853 N N . ALA A 1 108 ? 33.965 -3.096 -33.089 1.00 85.81 108 ALA A N 1
ATOM 854 C CA . ALA A 1 108 ? 32.527 -3.035 -32.833 1.00 85.81 108 ALA A CA 1
ATOM 855 C C . ALA A 1 108 ? 32.050 -1.642 -32.381 1.00 85.81 108 ALA A C 1
ATOM 857 O O . ALA A 1 108 ? 30.972 -1.192 -32.791 1.00 85.81 108 ALA A O 1
ATOM 858 N N . CYS A 1 109 ? 32.848 -0.956 -31.553 1.00 86.06 109 CYS A N 1
ATOM 859 C CA . CYS A 1 109 ? 32.528 0.377 -31.045 1.00 86.06 109 CYS A CA 1
ATOM 860 C C . CYS A 1 109 ? 32.838 1.500 -32.044 1.00 86.06 109 CYS A C 1
ATOM 862 O O . CYS A 1 109 ? 32.132 2.503 -32.051 1.00 86.06 109 CYS A O 1
ATOM 864 N N . ASN A 1 110 ? 33.857 1.341 -32.898 1.00 86.38 110 ASN A N 1
ATOM 865 C CA . ASN A 1 110 ? 34.249 2.354 -33.888 1.00 86.38 110 ASN A CA 1
ATOM 866 C C . ASN A 1 110 ? 33.502 2.232 -35.232 1.00 86.38 110 ASN A C 1
ATOM 868 O O . ASN A 1 110 ? 33.909 2.852 -36.213 1.00 86.38 110 ASN A O 1
ATOM 872 N N . LEU A 1 111 ? 32.422 1.447 -35.306 1.00 86.44 111 LEU A N 1
ATOM 873 C CA . LEU A 1 111 ? 31.556 1.416 -36.486 1.00 86.44 111 LEU A CA 1
ATOM 874 C C . LEU A 1 111 ? 30.881 2.773 -36.711 1.00 86.44 111 LEU A C 1
ATOM 876 O O . LEU A 1 111 ? 30.374 3.394 -35.773 1.00 86.44 111 LEU A O 1
ATOM 880 N N . ASP A 1 112 ? 30.822 3.199 -37.972 1.00 84.12 112 ASP A N 1
ATOM 881 C CA . ASP A 1 112 ? 30.206 4.468 -38.352 1.00 84.12 112 ASP A CA 1
ATOM 882 C C . ASP A 1 112 ? 28.749 4.543 -37.867 1.00 84.12 112 ASP A C 1
ATOM 884 O O . ASP A 1 112 ? 27.943 3.636 -38.085 1.00 84.12 112 ASP A O 1
ATOM 888 N N . GLY A 1 113 ? 28.418 5.631 -37.168 1.00 85.50 113 GLY A N 1
ATOM 889 C CA . GLY A 1 113 ? 27.082 5.869 -36.615 1.00 85.50 113 GLY A CA 1
ATOM 890 C C . GLY A 1 113 ? 26.723 5.037 -35.376 1.00 85.50 113 GLY A C 1
ATOM 891 O O . GLY A 1 113 ? 25.620 5.194 -34.859 1.00 85.50 113 GLY A O 1
ATOM 892 N N . ARG A 1 114 ? 27.618 4.178 -34.853 1.00 88.62 114 ARG A N 1
ATOM 893 C CA . ARG A 1 114 ? 27.347 3.366 -33.646 1.00 88.62 114 ARG A CA 1
ATOM 894 C C . ARG A 1 114 ? 27.050 4.233 -32.426 1.00 88.62 114 ARG A C 1
ATOM 896 O O . ARG A 1 114 ? 26.064 3.988 -31.737 1.00 88.62 114 ARG A O 1
ATOM 903 N N . GLN A 1 115 ? 27.902 5.225 -32.183 1.00 88.81 115 GLN A N 1
ATOM 904 C CA . GLN A 1 115 ? 27.761 6.146 -31.060 1.00 88.81 115 GLN A CA 1
ATOM 905 C C . GLN A 1 115 ? 26.462 6.955 -31.168 1.00 88.81 115 GLN A C 1
ATOM 907 O O . GLN A 1 115 ? 25.656 6.923 -30.248 1.00 88.81 115 GLN A O 1
ATOM 912 N N . GLU A 1 116 ? 26.207 7.583 -32.319 1.00 91.94 116 GLU A N 1
ATOM 913 C CA . GLU A 1 116 ? 24.988 8.372 -32.557 1.00 91.94 116 GLU A CA 1
ATOM 914 C C . GLU A 1 116 ? 23.710 7.528 -32.407 1.00 91.94 116 GLU A C 1
ATOM 916 O O . GLU A 1 116 ? 22.729 7.975 -31.813 1.00 91.94 116 GLU A O 1
ATOM 921 N N . ARG A 1 117 ? 23.724 6.276 -32.889 1.00 91.88 117 ARG A N 1
ATOM 922 C CA . ARG A 1 117 ? 22.602 5.337 -32.732 1.00 91.88 117 ARG A CA 1
ATOM 923 C C . ARG A 1 117 ? 22.322 5.035 -31.258 1.00 91.88 117 ARG A C 1
ATOM 925 O O . ARG A 1 117 ? 21.165 5.090 -30.852 1.00 91.88 117 ARG A O 1
ATOM 932 N N . LEU A 1 118 ? 23.354 4.754 -30.461 1.00 93.00 118 LEU A N 1
ATOM 933 C CA . LEU A 1 118 ? 23.212 4.486 -29.025 1.00 93.00 118 LEU A CA 1
ATOM 934 C C . LEU A 1 118 ? 22.795 5.731 -28.234 1.00 93.00 118 LEU A C 1
ATOM 936 O O . LEU A 1 118 ? 21.903 5.639 -27.396 1.00 93.00 118 LEU A O 1
ATOM 940 N N . GLU A 1 119 ? 23.369 6.897 -28.534 1.00 93.56 119 GLU A N 1
ATOM 941 C CA . GLU A 1 119 ? 22.995 8.171 -27.906 1.00 93.56 119 GLU A CA 1
ATOM 942 C C . GLU A 1 119 ? 21.529 8.528 -28.197 1.00 93.56 119 GLU A C 1
ATOM 944 O O . GLU A 1 119 ? 20.797 8.951 -27.300 1.00 93.56 119 GLU A O 1
ATOM 949 N N . ASN A 1 120 ? 21.063 8.292 -29.429 1.00 94.38 120 ASN A N 1
ATOM 950 C CA . ASN A 1 120 ? 19.657 8.463 -29.782 1.00 94.38 120 ASN A CA 1
ATOM 951 C C . ASN A 1 120 ? 18.766 7.468 -29.022 1.00 94.38 120 ASN A C 1
ATOM 953 O O . ASN A 1 120 ? 17.793 7.888 -28.398 1.00 94.38 120 ASN A O 1
ATOM 957 N N . MET A 1 121 ? 19.109 6.172 -28.997 1.00 94.44 121 MET A N 1
ATOM 958 C CA . MET A 1 121 ? 18.375 5.180 -28.196 1.00 94.44 121 MET A CA 1
ATOM 959 C C . MET A 1 121 ? 18.281 5.606 -26.727 1.00 94.44 121 MET A C 1
ATOM 961 O O . MET A 1 121 ? 17.193 5.574 -26.155 1.00 94.44 121 MET A O 1
ATOM 965 N N . LEU A 1 122 ? 19.394 6.044 -26.132 1.00 94.56 122 LEU A N 1
ATOM 966 C CA . LEU A 1 122 ? 19.455 6.485 -24.742 1.00 94.56 122 LEU A CA 1
ATOM 967 C C . LEU A 1 122 ? 18.524 7.673 -24.491 1.00 94.56 122 LEU A C 1
ATOM 969 O O . LEU A 1 122 ? 17.693 7.615 -23.588 1.00 94.56 122 LEU A O 1
ATOM 973 N N . SER A 1 123 ? 18.594 8.706 -25.333 1.00 95.31 123 SER A N 1
ATOM 974 C CA . SER A 1 123 ? 17.726 9.881 -25.221 1.00 95.31 123 SER A CA 1
ATOM 975 C C . SER A 1 123 ? 16.242 9.513 -25.326 1.00 95.31 123 SER A C 1
ATOM 977 O O . SER A 1 123 ? 15.418 9.989 -24.542 1.00 95.31 123 SER A O 1
ATOM 979 N N . GLN A 1 124 ? 15.879 8.621 -26.251 1.00 93.88 124 GLN A N 1
ATOM 980 C CA . GLN A 1 124 ? 14.496 8.164 -26.388 1.00 93.88 124 GLN A CA 1
ATOM 981 C C . GLN A 1 124 ? 14.037 7.334 -25.176 1.00 93.88 124 GLN A C 1
ATOM 983 O O . GLN A 1 124 ? 12.893 7.483 -24.743 1.00 93.88 124 GLN A O 1
ATOM 988 N N . LEU A 1 125 ? 14.915 6.503 -24.600 1.00 94.38 125 LEU A N 1
ATOM 989 C CA . LEU A 1 125 ? 14.632 5.745 -23.375 1.00 94.38 125 LEU A CA 1
ATOM 990 C C . LEU A 1 125 ? 14.422 6.674 -22.173 1.00 94.38 125 LEU A C 1
ATOM 992 O O . LEU A 1 125 ? 13.489 6.463 -21.403 1.00 94.38 125 LEU A O 1
ATOM 996 N N . GLU A 1 126 ? 15.233 7.723 -22.033 1.00 94.44 126 GLU A N 1
ATOM 997 C CA . GLU A 1 126 ? 15.073 8.734 -20.979 1.00 94.44 126 GLU A CA 1
ATOM 998 C C . GLU A 1 126 ? 13.752 9.499 -21.106 1.00 94.44 126 GLU A C 1
ATOM 1000 O O . GLU A 1 126 ? 13.109 9.805 -20.100 1.00 94.44 126 GLU A O 1
ATOM 1005 N N . MET A 1 127 ? 13.299 9.769 -22.335 1.00 94.00 127 MET A N 1
ATOM 1006 C CA . MET A 1 127 ? 11.979 10.359 -22.565 1.00 94.00 127 MET A CA 1
ATOM 1007 C C . MET A 1 127 ? 10.852 9.425 -22.105 1.00 94.00 127 MET A C 1
ATOM 1009 O O . MET A 1 127 ? 9.950 9.884 -21.403 1.00 94.00 127 MET A O 1
ATOM 1013 N N . CYS A 1 128 ? 10.926 8.128 -22.427 1.00 93.38 128 CYS A N 1
ATOM 1014 C CA . CYS A 1 128 ? 9.959 7.136 -21.944 1.00 93.38 128 CYS A CA 1
ATOM 1015 C C . CYS A 1 128 ? 9.971 7.018 -20.412 1.00 93.38 128 CYS A C 1
ATOM 1017 O O . CYS A 1 128 ? 8.915 6.932 -19.785 1.00 93.38 128 CYS A O 1
ATOM 1019 N N . GLU A 1 129 ? 11.155 7.019 -19.796 1.00 91.75 129 GLU A N 1
ATOM 1020 C CA . GLU A 1 129 ? 11.310 6.954 -18.340 1.00 91.75 129 GLU A CA 1
ATOM 1021 C C . GLU A 1 129 ? 10.688 8.175 -17.660 1.00 91.75 129 GLU A C 1
ATOM 1023 O O . GLU A 1 129 ? 9.944 8.031 -16.689 1.00 91.75 129 GLU A O 1
ATOM 1028 N N . LYS A 1 130 ? 10.931 9.373 -18.198 1.00 93.12 130 LYS A N 1
ATOM 1029 C CA . LYS A 1 130 ? 10.330 10.603 -17.685 1.00 93.12 130 LYS A CA 1
ATOM 1030 C C . LYS A 1 130 ? 8.805 10.575 -17.792 1.00 93.12 130 LYS A C 1
ATOM 1032 O O . LYS A 1 130 ? 8.132 10.852 -16.804 1.00 93.12 130 LYS A O 1
ATOM 1037 N N . ALA A 1 131 ? 8.265 10.190 -18.949 1.00 91.62 131 ALA A N 1
ATOM 1038 C CA . ALA A 1 131 ? 6.821 10.073 -19.143 1.00 91.62 131 ALA A CA 1
ATOM 1039 C C . ALA A 1 131 ? 6.191 9.072 -18.159 1.00 91.62 131 ALA A C 1
ATOM 1041 O O . ALA A 1 131 ? 5.127 9.329 -17.593 1.00 91.62 131 ALA A O 1
ATOM 1042 N N . LEU A 1 132 ? 6.879 7.956 -17.892 1.00 91.19 132 LEU A N 1
ATOM 1043 C CA . LEU A 1 132 ? 6.449 6.986 -16.893 1.00 91.19 132 LEU A CA 1
ATOM 1044 C C . LEU A 1 132 ? 6.448 7.583 -15.477 1.00 91.19 132 LEU A C 1
ATOM 1046 O O . LEU A 1 132 ? 5.484 7.377 -14.745 1.00 91.19 132 LEU A O 1
ATOM 1050 N N . GLN A 1 133 ? 7.487 8.325 -15.085 1.00 91.69 133 GLN A N 1
ATOM 1051 C CA . GLN A 1 133 ? 7.538 8.985 -13.773 1.00 91.69 133 GLN A CA 1
ATOM 1052 C C . GLN A 1 133 ? 6.420 10.021 -13.610 1.00 91.69 133 GLN A C 1
ATOM 1054 O O . GLN A 1 133 ? 5.733 10.013 -12.590 1.00 91.69 133 GLN A O 1
ATOM 1059 N N . ASP A 1 134 ? 6.179 10.850 -14.627 1.00 92.75 134 ASP A N 1
ATOM 1060 C CA . ASP A 1 134 ? 5.104 11.850 -14.622 1.00 92.75 134 ASP A CA 1
ATOM 1061 C C . ASP A 1 134 ? 3.715 11.178 -14.523 1.00 92.75 134 ASP A C 1
ATOM 1063 O O . ASP A 1 134 ? 2.823 11.634 -13.794 1.00 92.75 134 ASP A O 1
ATOM 1067 N N . TYR A 1 135 ? 3.536 10.035 -15.195 1.00 90.94 135 TYR A N 1
ATOM 1068 C CA . TYR A 1 135 ? 2.332 9.213 -15.078 1.00 90.94 135 TYR A CA 1
ATOM 1069 C C . TYR A 1 135 ? 2.156 8.630 -13.668 1.00 90.94 135 TYR A C 1
ATOM 1071 O O . TYR A 1 135 ? 1.075 8.747 -13.084 1.00 90.94 135 TYR A O 1
ATOM 1079 N N . LEU A 1 136 ? 3.207 8.037 -13.092 1.00 92.00 136 LEU A N 1
ATOM 1080 C CA . LEU A 1 136 ? 3.175 7.512 -11.723 1.00 92.00 136 LEU A CA 1
ATOM 1081 C C . LEU A 1 136 ? 2.864 8.612 -10.705 1.00 92.00 136 LEU A C 1
ATOM 1083 O O . LEU A 1 136 ? 2.085 8.386 -9.779 1.00 92.00 136 LEU A O 1
ATOM 1087 N N . GLU A 1 137 ? 3.419 9.807 -10.891 1.00 93.69 137 GLU A N 1
ATOM 1088 C CA . GLU A 1 137 ? 3.162 10.945 -10.014 1.00 93.69 137 GLU A CA 1
ATOM 1089 C C . GLU A 1 137 ? 1.708 11.415 -10.105 1.00 93.69 137 GLU A C 1
ATOM 1091 O O . GLU A 1 137 ? 1.061 11.636 -9.083 1.00 93.69 137 GLU A O 1
ATOM 1096 N N . THR A 1 138 ? 1.133 11.441 -11.310 1.00 93.38 138 THR A N 1
ATOM 1097 C CA . THR A 1 138 ? -0.300 11.719 -11.496 1.00 93.38 138 THR A CA 1
ATOM 1098 C C . THR A 1 138 ? -1.167 10.724 -10.715 1.00 93.38 138 THR A C 1
ATOM 1100 O O . THR A 1 138 ? -2.149 11.110 -10.075 1.00 93.38 138 THR A O 1
ATOM 1103 N N . LYS A 1 139 ? -0.786 9.439 -10.703 1.00 92.44 139 LYS A N 1
ATOM 1104 C CA . LYS A 1 139 ? -1.487 8.402 -9.930 1.00 92.44 139 LYS A CA 1
ATOM 1105 C C . LYS A 1 139 ? -1.315 8.572 -8.422 1.00 92.44 139 LYS A C 1
ATOM 1107 O O . LYS A 1 139 ? -2.278 8.359 -7.687 1.00 92.44 139 LYS A O 1
ATOM 1112 N N . ARG A 1 140 ? -0.141 8.998 -7.950 1.00 95.31 140 ARG A N 1
ATOM 1113 C CA . ARG A 1 140 ? 0.092 9.310 -6.528 1.00 95.31 140 ARG A CA 1
ATOM 1114 C C . ARG A 1 140 ? -0.725 10.501 -6.048 1.00 95.31 140 ARG A C 1
ATOM 1116 O O . ARG A 1 140 ? -1.290 10.436 -4.964 1.00 95.31 140 ARG A O 1
ATOM 1123 N N . ILE A 1 141 ? -0.850 11.547 -6.860 1.00 94.94 141 ILE A N 1
ATOM 1124 C CA . ILE A 1 141 ? -1.697 12.700 -6.530 1.00 94.94 141 ILE A CA 1
ATOM 1125 C C . ILE A 1 141 ? -3.169 12.274 -6.436 1.00 94.94 141 ILE A C 1
ATOM 1127 O O . ILE A 1 141 ? -3.873 12.691 -5.518 1.00 94.94 141 ILE A O 1
ATOM 1131 N N . ALA A 1 142 ? -3.629 11.416 -7.353 1.00 93.19 142 ALA A N 1
ATOM 1132 C CA . ALA A 1 142 ? -5.002 10.914 -7.349 1.00 93.19 142 ALA A CA 1
ATOM 1133 C C . ALA A 1 142 ? -5.311 10.016 -6.136 1.00 93.19 142 ALA A C 1
ATOM 1135 O O . ALA A 1 142 ? -6.416 10.069 -5.599 1.00 93.19 142 ALA A O 1
ATOM 1136 N N . PHE A 1 143 ? -4.339 9.217 -5.684 1.00 95.62 143 PHE A N 1
ATOM 1137 C CA . PHE A 1 143 ? -4.458 8.389 -4.486 1.00 95.62 143 PHE A CA 1
ATOM 1138 C C . PHE A 1 143 ? -3.187 8.487 -3.624 1.00 95.62 143 PHE A C 1
ATOM 1140 O O . PHE A 1 143 ? -2.260 7.685 -3.785 1.00 95.62 143 PHE A O 1
ATOM 1147 N N . PRO A 1 144 ? -3.145 9.430 -2.657 1.00 94.88 144 PRO A N 1
ATOM 1148 C CA . PRO A 1 144 ? -1.940 9.744 -1.879 1.00 94.88 144 PRO A CA 1
ATOM 1149 C C . PRO A 1 144 ? -1.321 8.573 -1.107 1.00 94.88 144 PRO A C 1
ATOM 1151 O O . PRO A 1 144 ? -0.143 8.603 -0.763 1.00 94.88 144 PRO A O 1
ATOM 1154 N N . ARG A 1 145 ? -2.069 7.495 -0.852 1.00 94.38 145 ARG A N 1
ATOM 1155 C CA . ARG A 1 145 ? -1.513 6.287 -0.219 1.00 94.38 145 ARG A CA 1
ATOM 1156 C C . ARG A 1 145 ? -0.421 5.623 -1.072 1.00 94.38 145 ARG A C 1
ATOM 1158 O O . ARG A 1 145 ? 0.438 4.944 -0.521 1.00 94.38 145 ARG A O 1
ATOM 1165 N N . PHE A 1 146 ? -0.382 5.866 -2.383 1.00 95.38 146 PHE A N 1
ATOM 1166 C CA . PHE A 1 146 ? 0.699 5.385 -3.248 1.00 95.38 146 PHE A CA 1
ATOM 1167 C C . PHE A 1 146 ? 2.067 6.024 -2.965 1.00 95.38 146 PHE A C 1
ATOM 1169 O O . PHE A 1 146 ? 3.072 5.472 -3.409 1.00 95.38 146 PHE A O 1
ATOM 1176 N N . TYR A 1 147 ? 2.152 7.121 -2.200 1.00 93.81 147 TYR A N 1
ATOM 1177 C CA . TYR A 1 147 ? 3.445 7.649 -1.742 1.00 93.81 147 TYR A CA 1
ATOM 1178 C C . TYR A 1 147 ? 4.171 6.699 -0.774 1.00 93.81 147 TYR A C 1
ATOM 1180 O O . TYR A 1 147 ? 5.393 6.761 -0.670 1.00 93.81 147 TYR A O 1
ATOM 1188 N N . PHE A 1 148 ? 3.447 5.797 -0.103 1.00 92.44 148 PHE A N 1
ATOM 1189 C CA . PHE A 1 148 ? 4.022 4.807 0.819 1.00 92.44 148 PHE A CA 1
ATOM 1190 C C . PHE A 1 148 ? 4.398 3.487 0.133 1.00 92.44 148 PHE A C 1
ATOM 1192 O O . PHE A 1 148 ? 4.979 2.601 0.758 1.00 92.44 148 PHE A O 1
ATOM 1199 N N . VAL A 1 149 ? 4.082 3.348 -1.157 1.00 93.62 149 VAL A N 1
ATOM 1200 C CA . VAL A 1 149 ? 4.310 2.129 -1.933 1.00 93.62 149 VAL A CA 1
ATOM 1201 C C . VAL A 1 149 ? 5.577 2.284 -2.774 1.00 93.62 149 VAL A C 1
ATOM 1203 O O . VAL A 1 149 ? 5.786 3.302 -3.438 1.00 93.62 149 VAL A O 1
ATOM 1206 N N . ALA A 1 150 ? 6.433 1.258 -2.773 1.00 92.00 150 ALA A N 1
ATOM 1207 C CA . ALA A 1 150 ? 7.643 1.255 -3.588 1.00 92.00 150 ALA A CA 1
ATOM 1208 C C . ALA A 1 150 ? 7.299 1.368 -5.091 1.00 92.00 150 ALA A C 1
ATOM 1210 O O . ALA A 1 150 ? 6.305 0.784 -5.525 1.00 92.00 150 ALA A O 1
ATOM 1211 N N . PRO A 1 151 ? 8.118 2.041 -5.925 1.00 88.25 151 PRO A N 1
ATOM 1212 C CA . PRO A 1 151 ? 7.814 2.224 -7.349 1.00 88.25 151 PRO A CA 1
ATOM 1213 C C . PRO A 1 151 ? 7.526 0.920 -8.110 1.00 88.25 151 PRO A C 1
ATOM 1215 O O . PRO A 1 151 ? 6.606 0.873 -8.921 1.00 88.25 151 PRO A O 1
ATOM 1218 N N . ALA A 1 152 ? 8.265 -0.155 -7.811 1.00 87.44 152 ALA A N 1
ATOM 1219 C CA . ALA A 1 152 ? 8.049 -1.468 -8.421 1.00 87.44 152 ALA A CA 1
ATOM 1220 C C . ALA A 1 152 ? 6.684 -2.075 -8.048 1.00 87.44 152 ALA A C 1
ATOM 1222 O O . ALA A 1 152 ? 5.993 -2.622 -8.904 1.00 87.44 152 ALA A O 1
ATOM 1223 N N . ASP A 1 153 ? 6.268 -1.933 -6.787 1.00 91.19 153 ASP A N 1
ATOM 1224 C CA . ASP A 1 153 ? 4.955 -2.387 -6.326 1.00 91.19 153 ASP A CA 1
ATOM 1225 C C . ASP A 1 153 ? 3.833 -1.532 -6.918 1.00 91.19 153 ASP A C 1
ATOM 1227 O O . ASP A 1 153 ? 2.804 -2.065 -7.320 1.00 91.19 153 ASP A O 1
ATOM 1231 N N . LEU A 1 154 ? 4.037 -0.216 -7.033 1.00 91.56 154 LEU A N 1
ATOM 1232 C CA . LEU A 1 154 ? 3.069 0.680 -7.659 1.00 91.56 154 LEU A CA 1
ATOM 1233 C C . LEU A 1 154 ? 2.841 0.306 -9.129 1.00 91.56 154 LEU A C 1
ATOM 1235 O O . LEU A 1 154 ? 1.699 0.240 -9.575 1.00 91.56 154 LEU A O 1
ATOM 1239 N N . LEU A 1 155 ? 3.902 -0.008 -9.872 1.00 88.69 155 LEU A N 1
ATOM 1240 C CA . LEU A 1 155 ? 3.786 -0.520 -11.239 1.00 88.69 155 LEU A CA 1
ATOM 1241 C C . LEU A 1 155 ? 3.050 -1.868 -11.291 1.00 88.69 155 LEU A C 1
ATOM 1243 O O . LEU A 1 155 ? 2.205 -2.069 -12.166 1.00 88.69 155 LEU A O 1
ATOM 1247 N N . ASP A 1 156 ? 3.307 -2.773 -10.342 1.00 87.94 156 ASP A N 1
ATOM 1248 C CA . ASP A 1 156 ? 2.572 -4.041 -10.240 1.00 87.94 156 ASP A CA 1
ATOM 1249 C C . ASP A 1 156 ? 1.077 -3.816 -9.955 1.00 87.94 156 ASP A C 1
ATOM 1251 O O . ASP A 1 156 ? 0.225 -4.508 -10.510 1.00 87.94 156 ASP A O 1
ATOM 1255 N N . ILE A 1 157 ? 0.745 -2.808 -9.143 1.00 91.00 157 ILE A N 1
ATOM 1256 C CA . ILE A 1 157 ? -0.639 -2.419 -8.862 1.00 91.00 157 ILE A CA 1
ATOM 1257 C C . ILE A 1 157 ? -1.312 -1.844 -10.111 1.00 91.00 157 ILE A C 1
ATOM 1259 O O . ILE A 1 157 ? -2.410 -2.263 -10.468 1.00 91.00 157 ILE A O 1
ATOM 1263 N N . LEU A 1 158 ? -0.660 -0.903 -10.797 1.00 88.62 158 LEU A N 1
ATOM 1264 C CA . LEU A 1 158 ? -1.220 -0.241 -11.979 1.00 88.62 158 LEU A CA 1
ATOM 1265 C C . LEU A 1 158 ? -1.377 -1.208 -13.161 1.00 88.62 158 LEU A C 1
ATOM 1267 O O . LEU A 1 158 ? -2.367 -1.130 -13.879 1.00 88.62 158 LEU A O 1
ATOM 1271 N N . SER A 1 159 ? -0.438 -2.142 -13.341 1.00 84.56 159 SER A N 1
ATOM 1272 C CA . SER A 1 159 ? -0.485 -3.149 -14.415 1.00 84.56 159 SER A CA 1
ATOM 1273 C C . SER A 1 159 ? -1.577 -4.203 -14.236 1.00 84.56 159 SER A C 1
ATOM 1275 O O . SER A 1 159 ? -2.002 -4.827 -15.206 1.00 84.56 159 SER A O 1
ATOM 1277 N N . LYS A 1 160 ? -2.033 -4.415 -12.998 1.00 85.31 160 LYS A N 1
ATOM 1278 C CA . LYS A 1 160 ? -3.075 -5.388 -12.641 1.00 85.31 160 LYS A CA 1
ATOM 1279 C C . LYS A 1 160 ? -4.339 -4.711 -12.116 1.00 85.31 160 LYS A C 1
ATOM 1281 O O . LYS A 1 160 ? -5.203 -5.392 -11.562 1.00 85.31 160 LYS A O 1
ATOM 1286 N N . GLY A 1 161 ? -4.464 -3.394 -12.296 1.00 82.19 161 GLY A N 1
ATOM 1287 C CA . GLY A 1 161 ? 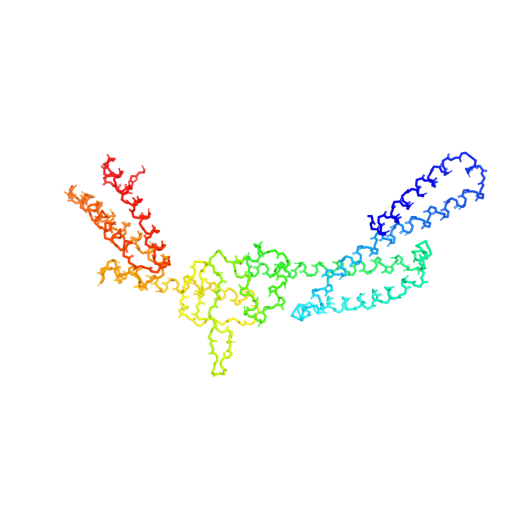-5.540 -2.579 -11.729 1.00 82.19 161 GLY A CA 1
ATOM 1288 C C . GLY A 1 161 ? -6.936 -3.016 -12.172 1.00 82.19 161 GLY A C 1
ATOM 1289 O O . GLY A 1 161 ? -7.890 -2.907 -11.402 1.00 82.19 161 GLY A O 1
ATOM 1290 N N . SER A 1 162 ? -7.032 -3.605 -13.367 1.00 80.50 162 SER A N 1
ATOM 1291 C CA . SER A 1 162 ? -8.256 -4.186 -13.926 1.00 80.50 162 SER A CA 1
ATOM 1292 C C . SER A 1 162 ? -8.780 -5.413 -13.158 1.00 80.50 162 SER A C 1
ATOM 1294 O O . SER A 1 162 ? -9.965 -5.743 -13.270 1.00 80.50 162 SER A O 1
ATOM 1296 N N . ASN A 1 163 ? -7.921 -6.086 -12.379 1.00 86.50 163 ASN A N 1
ATOM 1297 C CA . ASN A 1 163 ? -8.215 -7.315 -11.639 1.00 86.50 163 ASN A CA 1
ATOM 1298 C C . ASN A 1 163 ? -7.968 -7.127 -10.128 1.00 86.50 163 ASN A C 1
ATOM 1300 O O . ASN A 1 163 ? -6.886 -7.464 -9.636 1.00 86.50 163 ASN A O 1
ATOM 1304 N N . PRO A 1 164 ? -8.979 -6.683 -9.354 1.00 89.19 164 PRO A N 1
ATOM 1305 C CA . PRO A 1 164 ? -8.839 -6.363 -7.927 1.00 89.19 164 PRO A CA 1
ATOM 1306 C C . PRO A 1 164 ? -8.248 -7.491 -7.074 1.00 89.19 164 PRO A C 1
ATOM 1308 O O . PRO A 1 164 ? -7.507 -7.244 -6.128 1.00 89.19 164 PRO A O 1
ATOM 1311 N N . GLN A 1 165 ? -8.522 -8.745 -7.436 1.00 89.75 165 GLN A N 1
ATOM 1312 C CA . GLN A 1 165 ? -8.033 -9.921 -6.713 1.00 89.75 165 GLN A CA 1
ATOM 1313 C C . GLN A 1 165 ? -6.505 -10.039 -6.724 1.00 89.75 165 GLN A C 1
ATOM 1315 O O . GLN A 1 165 ? -5.908 -10.496 -5.752 1.00 89.75 165 GLN A O 1
ATOM 1320 N N . LEU A 1 166 ? -5.851 -9.603 -7.804 1.00 87.94 166 LEU A N 1
ATOM 1321 C CA . LEU A 1 166 ? -4.392 -9.633 -7.898 1.00 87.94 166 LEU A CA 1
ATOM 1322 C C . LEU A 1 166 ? -3.743 -8.535 -7.049 1.00 87.94 166 LEU A C 1
ATOM 1324 O O . LEU A 1 166 ? -2.591 -8.700 -6.639 1.00 87.94 166 LEU A O 1
ATOM 1328 N N . ILE A 1 167 ? -4.493 -7.465 -6.769 1.00 91.44 167 ILE A N 1
ATOM 1329 C CA . ILE A 1 167 ? -4.069 -6.298 -5.988 1.00 91.44 167 ILE A CA 1
ATOM 1330 C C . ILE A 1 167 ? -4.123 -6.564 -4.482 1.00 91.44 167 ILE A C 1
ATOM 1332 O O . ILE A 1 167 ? -3.398 -5.915 -3.737 1.00 91.44 167 ILE A O 1
ATOM 1336 N N . LEU A 1 168 ? -4.894 -7.559 -4.022 1.00 90.69 168 LEU A N 1
ATOM 1337 C CA . LEU A 1 168 ? -5.054 -7.874 -2.592 1.00 90.69 168 LEU A CA 1
ATOM 1338 C C . LEU A 1 168 ? -3.722 -8.048 -1.852 1.00 90.69 168 LEU A C 1
ATOM 1340 O O . LEU A 1 168 ? -3.577 -7.577 -0.730 1.00 90.69 168 LEU A O 1
ATOM 1344 N N . ARG A 1 169 ? -2.709 -8.624 -2.515 1.00 92.06 169 ARG A N 1
ATOM 1345 C CA . ARG A 1 169 ? -1.350 -8.789 -1.964 1.00 92.06 169 ARG A CA 1
ATOM 1346 C C . ARG A 1 169 ? -0.676 -7.467 -1.561 1.00 92.06 169 ARG A C 1
ATOM 1348 O O . ARG A 1 169 ? 0.244 -7.471 -0.751 1.00 92.06 169 ARG A O 1
ATOM 1355 N N . HIS A 1 170 ? -1.094 -6.361 -2.175 1.00 93.38 170 HIS A N 1
ATOM 1356 C CA . HIS A 1 170 ? -0.534 -5.023 -1.996 1.00 93.38 170 HIS A CA 1
ATOM 1357 C C . HIS A 1 170 ? -1.367 -4.156 -1.051 1.00 93.38 170 HIS A C 1
ATOM 1359 O O . HIS A 1 170 ? -0.910 -3.078 -0.675 1.00 93.38 170 HIS A O 1
ATOM 1365 N N . LEU A 1 171 ? -2.557 -4.607 -0.632 1.00 93.00 171 LEU A N 1
ATOM 1366 C CA . LEU A 1 171 ? -3.387 -3.855 0.313 1.00 93.00 171 LEU A CA 1
ATOM 1367 C C . LEU A 1 171 ? -2.663 -3.553 1.634 1.00 93.00 171 LEU A C 1
ATOM 1369 O O . LEU A 1 171 ? -2.668 -2.380 2.000 1.00 93.00 171 LEU A O 1
ATOM 1373 N N . PRO A 1 172 ? -1.929 -4.492 2.272 1.00 93.50 172 PRO A N 1
ATOM 1374 C CA . PRO A 1 172 ? -1.153 -4.175 3.478 1.00 93.50 172 PRO A CA 1
ATOM 1375 C C . PRO A 1 172 ? -0.081 -3.091 3.276 1.00 93.50 172 PRO A C 1
ATOM 1377 O O . PRO A 1 172 ? 0.405 -2.511 4.236 1.00 93.50 172 PRO A O 1
ATOM 1380 N N . LYS A 1 173 ? 0.331 -2.827 2.026 1.00 92.38 173 LYS A N 1
ATOM 1381 C CA . LYS A 1 173 ? 1.287 -1.755 1.697 1.00 92.38 173 LYS A CA 1
ATOM 1382 C C . LYS A 1 173 ? 0.596 -0.404 1.496 1.00 92.38 173 LYS A C 1
ATOM 1384 O O . LYS A 1 173 ? 1.231 0.633 1.630 1.00 92.38 173 LYS A O 1
ATOM 1389 N N . CYS A 1 174 ? -0.689 -0.413 1.138 1.00 91.56 174 CYS A N 1
ATOM 1390 C CA . CYS A 1 174 ? -1.493 0.792 0.904 1.00 91.56 174 CYS A CA 1
ATOM 1391 C C . CYS A 1 174 ? -2.302 1.210 2.146 1.00 91.56 174 CYS A C 1
ATOM 1393 O O . CYS A 1 174 ? -2.720 2.368 2.267 1.00 91.56 174 CYS A O 1
ATOM 1395 N N . PHE A 1 175 ? -2.572 0.264 3.045 1.00 91.56 175 PHE A N 1
ATOM 1396 C CA . PHE A 1 175 ? -3.423 0.412 4.217 1.00 91.56 175 PHE A CA 1
ATOM 1397 C C . PHE A 1 175 ? -2.747 -0.178 5.447 1.00 91.56 175 PHE A C 1
ATOM 1399 O O . PHE A 1 175 ? -2.250 -1.295 5.388 1.00 91.56 175 PHE A O 1
ATOM 1406 N N . ASP A 1 176 ? -2.828 0.532 6.573 1.00 85.75 176 ASP A N 1
ATOM 1407 C CA . ASP A 1 176 ? -2.181 0.097 7.814 1.00 85.75 176 ASP A CA 1
ATOM 1408 C C . ASP A 1 176 ? -2.767 -1.211 8.361 1.00 85.75 176 ASP A C 1
ATOM 1410 O O . ASP A 1 176 ? -2.018 -2.056 8.835 1.00 85.75 176 ASP A O 1
ATOM 1414 N N . ASN A 1 177 ? -4.095 -1.394 8.297 1.00 86.69 177 ASN A N 1
ATOM 1415 C CA . ASN A 1 177 ? -4.748 -2.596 8.834 1.00 86.69 177 ASN A CA 1
ATOM 1416 C C . ASN A 1 177 ? -5.885 -3.147 7.955 1.00 86.69 177 ASN A C 1
ATOM 1418 O O . ASN A 1 177 ? -6.864 -3.692 8.458 1.00 86.69 177 ASN A O 1
ATOM 1422 N N . VAL A 1 178 ? -5.776 -3.001 6.630 1.00 92.12 178 VAL A N 1
ATOM 1423 C CA . VAL A 1 178 ? -6.646 -3.713 5.675 1.00 92.12 178 VAL A CA 1
ATOM 1424 C C . VAL A 1 178 ? -5.779 -4.670 4.878 1.00 92.12 178 VAL A C 1
ATOM 1426 O O . VAL A 1 178 ? -5.022 -4.260 4.001 1.00 92.12 178 VAL A O 1
ATOM 1429 N N . HIS A 1 179 ? -5.878 -5.955 5.201 1.00 93.00 179 HIS A N 1
ATOM 1430 C CA . HIS A 1 179 ? -5.045 -6.989 4.597 1.00 93.00 179 HIS A CA 1
ATOM 1431 C C . HIS A 1 179 ? -5.730 -7.699 3.438 1.00 93.00 179 HIS A C 1
ATOM 1433 O O . HIS A 1 179 ? -5.055 -8.195 2.536 1.00 93.00 179 HIS A O 1
ATOM 1439 N N . ASN A 1 180 ? -7.061 -7.779 3.457 1.00 94.25 180 ASN A N 1
ATOM 1440 C CA . ASN A 1 180 ? -7.802 -8.480 2.421 1.00 94.25 180 ASN A CA 1
ATOM 1441 C C . ASN A 1 180 ? -9.219 -7.925 2.244 1.00 94.25 180 ASN A C 1
ATOM 1443 O O . ASN A 1 180 ? -9.750 -7.257 3.129 1.00 94.25 180 ASN A O 1
ATOM 1447 N N . LEU A 1 181 ? -9.842 -8.248 1.112 1.00 94.88 181 LEU A N 1
ATOM 1448 C CA . LEU A 1 181 ? -11.242 -7.952 0.818 1.00 94.88 181 LEU A CA 1
ATOM 1449 C C . LEU A 1 181 ? -11.972 -9.246 0.459 1.00 94.88 181 LEU A C 1
ATOM 1451 O O . LEU A 1 181 ? -11.449 -10.090 -0.271 1.00 94.88 181 LEU A O 1
ATOM 1455 N N . THR A 1 182 ? -13.204 -9.388 0.936 1.00 94.19 182 THR A N 1
ATOM 1456 C CA . THR A 1 182 ? -14.102 -10.457 0.492 1.00 94.19 182 THR A CA 1
ATOM 1457 C C . THR A 1 182 ? -14.883 -9.961 -0.716 1.00 94.19 182 THR A C 1
ATOM 1459 O O . THR A 1 182 ? -15.556 -8.937 -0.628 1.00 94.19 182 THR A O 1
ATOM 1462 N N . PHE A 1 183 ? -14.845 -10.695 -1.829 1.00 93.44 183 PHE A N 1
ATOM 1463 C CA . PHE A 1 183 ? -15.657 -10.394 -3.011 1.00 93.44 183 PHE A CA 1
ATOM 1464 C C . PHE A 1 183 ? -16.897 -11.280 -3.083 1.00 93.44 183 PHE A C 1
ATOM 1466 O O . PHE A 1 183 ? -16.863 -12.463 -2.732 1.00 93.44 183 PHE A O 1
ATOM 1473 N N . LYS A 1 184 ? -17.993 -10.717 -3.592 1.00 92.00 184 LYS A N 1
ATOM 1474 C CA . LYS A 1 184 ? -19.222 -11.456 -3.875 1.00 92.00 184 LYS A CA 1
ATOM 1475 C C . LYS A 1 184 ? -18.966 -12.488 -4.972 1.00 92.00 184 LYS A C 1
ATOM 1477 O O . LYS A 1 184 ? -18.316 -12.184 -5.973 1.00 92.00 184 LYS A O 1
ATOM 1482 N N . LYS A 1 185 ? -19.506 -13.694 -4.813 1.00 89.25 185 LYS A N 1
ATOM 1483 C CA . LYS A 1 185 ? -19.495 -14.731 -5.856 1.00 89.25 185 LYS A CA 1
ATOM 1484 C C . LYS A 1 185 ? -20.687 -14.544 -6.795 1.00 89.25 185 LYS A C 1
ATOM 1486 O O . LYS A 1 185 ? -21.784 -14.223 -6.343 1.00 89.25 185 LYS A O 1
ATOM 1491 N N . SER A 1 186 ? -20.463 -14.727 -8.090 1.00 84.94 186 SER A N 1
ATOM 1492 C CA . SER A 1 186 ? -21.513 -14.781 -9.109 1.00 84.94 186 SER A CA 1
ATOM 1493 C C . SER A 1 186 ? -22.303 -16.092 -9.015 1.00 84.94 186 SER A C 1
ATOM 1495 O O . SER A 1 186 ? -21.880 -17.032 -8.339 1.00 84.94 186 SER A O 1
ATOM 1497 N N . GLU A 1 187 ? -23.427 -16.185 -9.731 1.00 77.62 187 GLU A N 1
ATOM 1498 C CA . GLU A 1 187 ? -24.235 -17.415 -9.813 1.00 77.62 187 GLU A CA 1
ATOM 1499 C C . GLU A 1 187 ? -23.453 -18.611 -10.387 1.00 77.62 187 GLU A C 1
ATOM 1501 O O . GLU A 1 187 ? -23.739 -19.756 -10.047 1.00 77.62 187 GLU A O 1
ATOM 1506 N N . ALA A 1 188 ? -22.423 -18.350 -11.200 1.00 75.44 188 ALA A N 1
ATOM 1507 C CA . ALA A 1 188 ? -21.520 -19.361 -11.750 1.00 75.44 188 ALA A CA 1
ATOM 1508 C C . ALA A 1 188 ? -20.379 -19.762 -10.789 1.00 75.44 188 ALA A C 1
ATOM 1510 O O . ALA A 1 188 ? -19.598 -20.657 -11.098 1.00 75.44 188 ALA A O 1
ATOM 1511 N N . GLY A 1 189 ? -20.273 -19.118 -9.621 1.00 76.38 189 GLY A N 1
ATOM 1512 C CA . GLY A 1 189 ? -19.227 -19.363 -8.623 1.00 76.38 189 GLY A CA 1
ATOM 1513 C C . GLY A 1 189 ? -17.974 -18.495 -8.776 1.00 76.38 189 GLY A C 1
ATOM 1514 O O . GLY A 1 189 ? -17.154 -18.466 -7.856 1.00 76.38 189 GLY A O 1
ATOM 1515 N N . ASP A 1 190 ? -17.851 -17.738 -9.870 1.00 81.19 190 ASP A N 1
ATOM 1516 C CA . ASP A 1 190 ? -16.721 -16.836 -10.104 1.00 81.19 190 ASP A CA 1
ATOM 1517 C C . ASP A 1 190 ? -16.790 -15.604 -9.200 1.00 81.19 190 ASP A C 1
ATOM 1519 O O . ASP A 1 190 ? -17.860 -15.021 -8.998 1.00 81.19 190 ASP A O 1
ATOM 1523 N N . LEU A 1 191 ? -15.643 -15.187 -8.666 1.00 79.56 191 LEU A N 1
ATOM 1524 C CA . LEU A 1 191 ? -15.531 -13.977 -7.857 1.00 79.56 191 LEU A CA 1
ATOM 1525 C C . LEU A 1 191 ? -15.780 -12.738 -8.727 1.00 79.56 191 LEU A C 1
ATOM 1527 O O . LEU A 1 191 ? -15.088 -12.500 -9.716 1.00 79.56 191 LEU A O 1
ATOM 1531 N N . THR A 1 192 ? -16.760 -11.934 -8.329 1.00 88.50 192 THR A N 1
ATOM 1532 C CA . THR A 1 192 ? -17.073 -10.658 -8.975 1.00 88.50 192 THR A CA 1
ATOM 1533 C C . THR A 1 192 ? -16.085 -9.569 -8.550 1.00 88.50 192 THR A C 1
ATOM 1535 O O . THR A 1 192 ? -15.249 -9.762 -7.667 1.00 88.50 192 THR A O 1
ATOM 1538 N N . LYS A 1 193 ? -16.208 -8.387 -9.159 1.00 90.56 193 LYS A N 1
ATOM 1539 C CA . LYS A 1 193 ? -15.485 -7.181 -8.738 1.00 90.56 193 LYS A CA 1
ATOM 1540 C C . LYS A 1 193 ? -16.179 -6.426 -7.596 1.00 90.56 193 LYS A C 1
ATOM 1542 O O . LYS A 1 193 ? -15.721 -5.358 -7.220 1.00 90.56 193 LYS A O 1
ATOM 1547 N N . GLN A 1 194 ? -17.271 -6.950 -7.040 1.00 93.62 194 GLN A N 1
ATOM 1548 C CA . GLN A 1 194 ? -17.981 -6.321 -5.929 1.00 93.62 194 GLN A CA 1
ATOM 1549 C C . GLN A 1 194 ? -17.412 -6.818 -4.597 1.00 93.62 194 GLN A C 1
ATOM 1551 O O . GLN A 1 194 ? -17.573 -7.992 -4.254 1.00 93.62 194 GLN A O 1
ATOM 1556 N N . ALA A 1 195 ? -16.747 -5.940 -3.852 1.00 94.50 195 ALA A N 1
ATOM 1557 C CA . ALA A 1 195 ? -16.306 -6.208 -2.493 1.00 94.50 195 ALA A CA 1
ATOM 1558 C C . ALA A 1 195 ? -17.483 -6.065 -1.513 1.00 94.50 195 ALA A C 1
ATOM 1560 O O . ALA A 1 195 ? -18.274 -5.127 -1.601 1.00 94.50 195 ALA A O 1
ATOM 1561 N N . ILE A 1 196 ? -17.599 -7.017 -0.588 1.00 95.50 196 ILE A N 1
ATOM 1562 C CA . ILE A 1 196 ? -18.674 -7.099 0.415 1.00 95.50 196 ILE A CA 1
ATOM 1563 C C . ILE A 1 196 ? -18.170 -6.887 1.845 1.00 95.50 196 ILE A C 1
ATOM 1565 O O . ILE A 1 196 ? -18.965 -6.690 2.756 1.00 95.50 196 ILE A O 1
ATOM 1569 N N . GLY A 1 197 ? -16.857 -6.896 2.056 1.00 95.19 197 GLY A N 1
ATOM 1570 C CA . GLY A 1 197 ? -16.265 -6.610 3.355 1.00 95.19 197 GLY A CA 1
ATOM 1571 C C . GLY A 1 197 ? -14.747 -6.672 3.324 1.00 95.19 197 GLY A C 1
ATOM 1572 O O . GLY A 1 197 ? -14.144 -7.048 2.314 1.00 95.19 197 GLY A O 1
ATOM 1573 N N . MET A 1 198 ? -14.140 -6.313 4.447 1.00 95.69 198 MET A N 1
ATOM 1574 C CA . MET A 1 198 ? -12.695 -6.212 4.628 1.00 95.69 198 MET A CA 1
ATOM 1575 C C . MET A 1 198 ? -12.205 -7.101 5.769 1.00 95.69 198 MET A C 1
ATOM 1577 O O . MET A 1 198 ? -12.956 -7.388 6.699 1.00 95.69 198 MET A O 1
ATOM 1581 N N . HIS A 1 199 ? -10.939 -7.511 5.690 1.00 95.25 199 HIS A N 1
ATOM 1582 C CA . HIS A 1 199 ? -10.240 -8.257 6.735 1.00 95.25 199 HIS A CA 1
ATOM 1583 C C . HIS A 1 199 ? -9.050 -7.469 7.270 1.00 95.25 199 HIS A C 1
ATOM 1585 O O . HIS A 1 199 ? -8.247 -6.955 6.480 1.00 95.25 199 HIS A O 1
ATOM 1591 N N . SER A 1 200 ? -8.909 -7.432 8.593 1.00 94.25 200 SER A N 1
ATOM 1592 C CA . SER A 1 200 ? -7.732 -6.881 9.268 1.00 94.25 200 SER A CA 1
ATOM 1593 C C . SER A 1 200 ? -6.538 -7.844 9.235 1.00 94.25 200 SER A C 1
ATOM 1595 O O . SER A 1 200 ? -6.677 -9.020 8.882 1.00 94.25 200 SER A O 1
ATOM 1597 N N . GLY A 1 201 ? -5.353 -7.367 9.627 1.00 89.25 201 GLY A N 1
ATOM 1598 C CA . GLY A 1 201 ? -4.165 -8.212 9.788 1.00 89.25 201 GLY A CA 1
ATOM 1599 C C . GLY A 1 201 ? -4.301 -9.258 10.897 1.00 89.25 201 GLY A C 1
ATOM 1600 O O . GLY A 1 201 ? -3.666 -10.312 10.849 1.00 89.25 201 GLY A O 1
ATOM 1601 N N . GLU A 1 202 ? -5.180 -9.011 11.866 1.00 88.75 202 GLU A N 1
ATOM 1602 C CA . GLU A 1 202 ? -5.528 -9.930 12.950 1.00 88.75 202 GLU A CA 1
ATOM 1603 C C . GLU A 1 202 ? -6.603 -10.955 12.555 1.00 88.75 202 GLU A C 1
ATOM 1605 O O . GLU A 1 202 ? -6.872 -11.872 13.334 1.00 88.75 202 GLU A O 1
ATOM 1610 N N . GLY A 1 203 ? -7.184 -10.826 11.357 1.00 89.44 203 GLY A N 1
ATOM 1611 C CA . GLY A 1 203 ? -8.245 -11.696 10.849 1.00 89.44 203 GLY A CA 1
ATOM 1612 C C . GLY A 1 203 ? -9.658 -11.266 11.247 1.00 89.44 203 GLY A C 1
ATOM 1613 O O . GLY A 1 203 ? -10.582 -12.069 11.133 1.00 89.44 203 GLY A O 1
ATOM 1614 N N . GLU A 1 204 ? -9.843 -10.030 11.716 1.00 93.00 204 GLU A N 1
ATOM 1615 C CA . GLU A 1 204 ? -11.175 -9.476 11.965 1.00 93.00 204 GLU A CA 1
ATOM 1616 C C . GLU A 1 204 ? -11.875 -9.153 10.643 1.00 93.00 204 GLU A C 1
ATOM 1618 O O . GLU A 1 204 ? -11.297 -8.488 9.785 1.00 93.00 204 GLU A O 1
ATOM 1623 N N . TYR A 1 205 ? -13.127 -9.590 10.498 1.00 94.50 205 TYR A N 1
ATOM 1624 C CA . TYR A 1 205 ? -13.955 -9.291 9.335 1.00 94.50 205 TYR A CA 1
ATOM 1625 C C . TYR A 1 205 ? -14.962 -8.182 9.642 1.00 94.50 205 TYR A C 1
ATOM 1627 O O . TYR A 1 205 ? -15.709 -8.273 10.615 1.00 94.50 205 TYR A O 1
ATOM 1635 N N . VAL A 1 206 ? -15.036 -7.182 8.762 1.00 94.94 206 VAL A N 1
ATOM 1636 C CA . VAL A 1 206 ? -16.047 -6.119 8.809 1.00 94.94 206 VAL A CA 1
ATOM 1637 C C . VAL A 1 206 ? -16.782 -6.063 7.474 1.00 94.94 206 VAL A C 1
ATOM 1639 O O . VAL A 1 206 ? -16.174 -5.864 6.420 1.00 94.94 206 VAL A O 1
ATOM 1642 N N . GLU A 1 207 ? -18.101 -6.234 7.519 1.00 95.62 207 GLU A N 1
ATOM 1643 C CA . GLU A 1 207 ? -18.975 -6.156 6.347 1.00 95.62 207 GLU A CA 1
ATOM 1644 C C . GLU A 1 207 ? -19.168 -4.701 5.895 1.00 95.62 207 GLU A C 1
ATOM 1646 O O . GLU A 1 207 ? -19.315 -3.789 6.712 1.00 95.62 207 GLU A O 1
ATOM 1651 N N . PHE A 1 208 ? -19.179 -4.469 4.583 1.00 95.94 208 PHE A N 1
ATOM 1652 C CA . PHE A 1 208 ? -19.453 -3.146 4.037 1.00 95.94 208 PHE A CA 1
ATOM 1653 C C . PHE A 1 208 ? -20.941 -2.804 4.108 1.00 95.94 208 PHE A C 1
ATOM 1655 O O . PHE A 1 208 ? -21.813 -3.628 3.852 1.00 95.94 208 PHE A O 1
ATOM 1662 N N . ALA A 1 209 ? -21.238 -1.545 4.437 1.00 92.06 209 ALA A N 1
ATOM 1663 C CA . ALA A 1 209 ? -22.614 -1.061 4.549 1.00 92.06 209 ALA A CA 1
ATOM 1664 C C . ALA A 1 209 ? -23.285 -0.797 3.188 1.00 92.06 209 ALA A C 1
ATOM 1666 O O . ALA A 1 209 ? -24.504 -0.638 3.124 1.00 92.06 209 ALA A O 1
ATOM 1667 N N . SER A 1 210 ? -22.496 -0.689 2.120 1.00 89.75 210 SER A N 1
ATOM 1668 C CA . SER A 1 210 ? -22.940 -0.381 0.764 1.00 89.75 210 SER A CA 1
ATOM 1669 C C . SER A 1 210 ? -22.124 -1.166 -0.264 1.00 89.75 210 SER A C 1
ATOM 1671 O O . SER A 1 210 ? -21.076 -1.735 0.052 1.00 89.75 210 SER A O 1
ATOM 1673 N N . ASP A 1 211 ? -22.623 -1.209 -1.499 1.00 89.19 211 ASP A N 1
ATOM 1674 C CA . ASP A 1 211 ? -21.966 -1.909 -2.598 1.00 89.19 211 ASP A CA 1
ATOM 1675 C C . ASP A 1 211 ? -20.631 -1.243 -2.955 1.00 89.19 211 ASP A C 1
ATOM 1677 O O . ASP A 1 211 ? -20.592 -0.132 -3.486 1.00 89.19 211 ASP A O 1
ATOM 1681 N N . CYS A 1 212 ? -19.527 -1.950 -2.712 1.00 93.31 212 CYS A N 1
ATOM 1682 C CA . CYS A 1 212 ? -18.188 -1.496 -3.070 1.00 93.31 212 CYS A CA 1
ATOM 1683 C C . CYS A 1 212 ? -17.762 -2.137 -4.397 1.00 93.31 212 CYS A C 1
ATOM 1685 O O . CYS A 1 212 ? -17.374 -3.305 -4.444 1.00 93.31 212 CYS A O 1
ATOM 1687 N N . ILE A 1 213 ? -17.875 -1.400 -5.502 1.00 93.50 213 ILE A N 1
ATOM 1688 C CA . ILE A 1 213 ? -17.515 -1.905 -6.834 1.00 93.50 213 ILE A CA 1
ATOM 1689 C C . ILE A 1 213 ? -16.046 -1.583 -7.120 1.00 93.50 213 ILE A C 1
ATOM 1691 O O . ILE A 1 213 ? -15.675 -0.424 -7.288 1.00 93.50 213 ILE A O 1
ATOM 1695 N N . CYS A 1 214 ? -15.222 -2.622 -7.225 1.00 92.44 214 CYS A N 1
ATOM 1696 C CA . CYS A 1 214 ? -13.806 -2.524 -7.556 1.00 92.44 214 CYS A CA 1
ATOM 1697 C C . CYS A 1 214 ? -13.578 -2.634 -9.068 1.00 92.44 214 CYS A C 1
ATOM 1699 O O . CYS A 1 214 ? -13.005 -3.611 -9.544 1.00 92.44 214 CYS A O 1
ATOM 1701 N N . ASP A 1 215 ? -14.073 -1.674 -9.846 1.00 88.81 215 ASP A N 1
ATOM 1702 C CA . ASP A 1 215 ? -13.910 -1.676 -11.304 1.00 88.81 215 ASP A CA 1
ATOM 1703 C C . ASP A 1 215 ? -13.427 -0.323 -11.834 1.00 88.81 215 ASP A C 1
ATOM 1705 O O . ASP A 1 215 ? -13.621 0.716 -11.204 1.00 88.81 215 ASP A O 1
ATOM 1709 N N . GLY A 1 216 ? -12.786 -0.341 -13.003 1.00 87.31 216 GLY A N 1
ATOM 1710 C CA . GLY A 1 216 ? -12.179 0.845 -13.607 1.00 87.31 216 GLY A CA 1
ATOM 1711 C C . GLY A 1 216 ? -10.787 1.187 -13.047 1.00 87.31 216 GLY A C 1
ATOM 1712 O O . GLY A 1 216 ? -10.060 0.287 -12.617 1.00 87.31 216 GLY A O 1
ATOM 1713 N N . PRO A 1 217 ? -10.373 2.471 -13.093 1.00 88.56 217 PRO A N 1
ATOM 1714 C CA . PRO A 1 217 ? -9.045 2.897 -12.658 1.00 88.56 217 PRO A CA 1
ATOM 1715 C C . PRO A 1 217 ? -8.773 2.564 -11.189 1.00 88.56 217 PRO A C 1
ATOM 1717 O O . PRO A 1 217 ? -9.611 2.800 -10.314 1.00 88.56 217 PRO A O 1
ATOM 1720 N N . VAL A 1 218 ? -7.579 2.035 -10.918 1.00 91.62 218 VAL A N 1
ATOM 1721 C CA . VAL A 1 218 ? -7.222 1.492 -9.601 1.00 91.62 218 VAL A CA 1
ATOM 1722 C C . VAL A 1 218 ? -7.227 2.523 -8.489 1.00 91.62 218 VAL A C 1
ATOM 1724 O O . VAL A 1 218 ? -7.708 2.240 -7.397 1.00 91.62 218 VAL A O 1
ATOM 1727 N N . GLU A 1 219 ? -6.791 3.744 -8.776 1.00 91.94 219 GLU A N 1
ATOM 1728 C CA . GLU A 1 219 ? -6.857 4.854 -7.832 1.00 91.94 219 GLU A CA 1
ATOM 1729 C C . GLU A 1 219 ? -8.300 5.192 -7.421 1.00 91.94 219 GLU A C 1
ATOM 1731 O O . GLU A 1 219 ? -8.558 5.516 -6.263 1.00 91.94 219 GLU A O 1
ATOM 1736 N N . THR A 1 220 ? -9.254 5.072 -8.349 1.00 92.25 220 THR A N 1
ATOM 1737 C CA . THR A 1 220 ? -10.653 5.432 -8.113 1.00 92.25 220 THR A CA 1
ATOM 1738 C C . THR A 1 220 ? -11.331 4.388 -7.250 1.00 92.25 220 THR A C 1
ATOM 1740 O O . THR A 1 220 ? -11.949 4.731 -6.243 1.00 92.25 220 THR A O 1
ATOM 1743 N N . TRP A 1 221 ? -11.190 3.109 -7.598 1.00 93.50 221 TRP A N 1
ATOM 1744 C CA . TRP A 1 221 ? -11.861 2.080 -6.819 1.00 93.50 221 TRP A CA 1
ATOM 1745 C C . TRP A 1 221 ? -11.185 1.819 -5.471 1.00 93.50 221 TRP A C 1
ATOM 1747 O O . TRP A 1 221 ? -11.877 1.511 -4.503 1.00 93.50 221 TRP A O 1
ATOM 1757 N N . LEU A 1 222 ? -9.866 2.017 -5.339 1.00 94.75 222 LEU A N 1
ATOM 1758 C CA . LEU A 1 222 ? -9.211 2.010 -4.024 1.00 94.75 222 LEU A CA 1
ATOM 1759 C C . LEU A 1 222 ? -9.737 3.137 -3.130 1.00 94.75 222 LEU A C 1
ATOM 1761 O O . LEU A 1 222 ? -9.915 2.933 -1.927 1.00 94.75 222 LEU A O 1
ATOM 1765 N N . GLN A 1 223 ? -10.047 4.302 -3.704 1.00 94.69 223 GLN A N 1
ATOM 1766 C CA . GLN A 1 223 ? -10.720 5.372 -2.973 1.00 94.69 223 GLN A CA 1
ATOM 1767 C C . GLN A 1 223 ? -12.149 4.969 -2.572 1.00 94.69 223 GLN A C 1
ATOM 1769 O O . GLN A 1 223 ? -12.540 5.178 -1.426 1.00 94.69 223 GLN A O 1
ATOM 1774 N N . THR A 1 224 ? -12.898 4.290 -3.447 1.00 94.38 224 THR A N 1
ATOM 1775 C CA . THR A 1 224 ? -14.211 3.720 -3.095 1.00 94.38 224 THR A CA 1
ATOM 1776 C C . THR A 1 224 ? -14.119 2.724 -1.936 1.00 94.38 224 THR A C 1
ATOM 1778 O O . THR A 1 224 ? -14.979 2.736 -1.054 1.00 94.38 224 THR A O 1
ATOM 1781 N N . VAL A 1 225 ? -13.066 1.900 -1.875 1.00 94.81 225 VAL A N 1
ATOM 1782 C CA . VAL A 1 225 ? -12.803 1.002 -0.736 1.00 94.81 225 VAL A CA 1
ATOM 1783 C C . VAL A 1 225 ? -12.558 1.798 0.550 1.00 94.81 225 VAL A C 1
ATOM 1785 O O . VAL A 1 225 ? -13.117 1.451 1.589 1.00 94.81 225 VAL A O 1
ATOM 1788 N N . VAL A 1 226 ? -11.784 2.891 0.499 1.00 95.00 226 VAL A N 1
ATOM 1789 C CA . VAL A 1 226 ? -11.571 3.783 1.659 1.00 95.00 226 VAL A CA 1
ATOM 1790 C C . VAL A 1 226 ? -12.896 4.343 2.173 1.00 95.00 226 VAL A C 1
ATOM 1792 O O . VAL A 1 226 ? -13.142 4.347 3.382 1.00 95.00 226 VAL A O 1
ATOM 1795 N N . ASP A 1 227 ? -13.743 4.825 1.270 1.00 95.12 227 ASP A N 1
ATOM 1796 C CA . ASP A 1 227 ? -15.018 5.434 1.638 1.00 95.12 227 ASP A CA 1
ATOM 1797 C C . ASP A 1 227 ? -15.995 4.382 2.183 1.00 95.12 227 ASP A C 1
ATOM 1799 O O . ASP A 1 227 ? -16.649 4.617 3.201 1.00 95.12 227 ASP A O 1
ATOM 1803 N N . SER A 1 228 ? -16.001 3.182 1.594 1.00 95.75 228 SER A N 1
ATOM 1804 C CA . SER A 1 228 ? -16.791 2.032 2.061 1.00 95.75 228 SER A CA 1
ATOM 1805 C C . SER A 1 228 ? -16.352 1.565 3.451 1.00 95.75 228 SER A C 1
ATOM 1807 O O . SER A 1 228 ? -17.197 1.309 4.304 1.00 95.75 228 SER A O 1
ATOM 1809 N N . MET A 1 229 ? -15.042 1.531 3.723 1.00 94.75 229 MET A N 1
ATOM 1810 C CA . MET A 1 229 ? -14.481 1.234 5.047 1.00 94.75 229 MET A CA 1
ATOM 1811 C C . MET A 1 229 ? -14.957 2.247 6.095 1.00 94.75 229 MET A C 1
ATOM 1813 O O . MET A 1 229 ? -15.472 1.863 7.146 1.00 94.75 229 MET A O 1
ATOM 1817 N N . LYS A 1 230 ? -14.822 3.549 5.808 1.00 94.56 230 LYS A N 1
ATOM 1818 C CA . LYS A 1 230 ? -15.283 4.613 6.716 1.00 94.56 230 LYS A CA 1
ATOM 1819 C C . LYS A 1 230 ? -16.781 4.507 6.971 1.00 94.56 230 LYS A C 1
ATOM 1821 O O . LYS A 1 230 ? -17.223 4.647 8.112 1.00 94.56 230 LYS A O 1
ATOM 1826 N N . GLN A 1 231 ? -17.560 4.251 5.922 1.00 96.31 231 GLN A N 1
ATOM 1827 C CA . GLN A 1 231 ? -19.004 4.107 6.026 1.00 96.31 231 GLN A CA 1
ATOM 1828 C C . GLN A 1 231 ? -19.389 2.882 6.859 1.00 96.31 231 GLN A C 1
ATOM 1830 O O . GLN A 1 231 ? -20.241 3.010 7.734 1.00 96.31 231 GLN A O 1
ATOM 1835 N N . ALA A 1 232 ? -18.752 1.731 6.632 1.00 95.56 232 ALA A N 1
ATOM 1836 C CA . ALA A 1 232 ? -18.989 0.503 7.384 1.00 95.56 232 ALA A CA 1
ATOM 1837 C C . ALA A 1 232 ? -18.780 0.721 8.887 1.00 95.56 232 ALA A C 1
ATOM 1839 O O . ALA A 1 232 ? -19.703 0.505 9.674 1.00 95.56 232 ALA A O 1
ATOM 1840 N N . LEU A 1 233 ? -17.620 1.269 9.266 1.00 95.00 233 LEU A N 1
ATOM 1841 C CA . LEU A 1 233 ? -17.302 1.558 10.664 1.00 95.00 233 LEU A CA 1
ATOM 1842 C C . LEU A 1 233 ? -18.251 2.602 11.264 1.00 95.00 233 LEU A C 1
ATOM 1844 O O . LEU A 1 233 ? -18.698 2.429 12.390 1.00 95.00 233 LEU A O 1
ATOM 1848 N N . THR A 1 234 ? -18.620 3.644 10.512 1.00 95.56 234 THR A N 1
ATOM 1849 C CA . THR A 1 234 ? -19.553 4.688 10.981 1.00 95.56 234 THR A CA 1
ATOM 1850 C C . THR A 1 234 ? -20.966 4.143 11.198 1.00 95.56 234 THR A C 1
ATOM 1852 O O . THR A 1 234 ? -21.637 4.503 12.165 1.00 95.56 234 THR A O 1
ATOM 1855 N N . VAL A 1 235 ? -21.453 3.298 10.288 1.00 95.75 235 VAL A N 1
ATOM 1856 C CA . VAL A 1 235 ? -22.778 2.676 10.402 1.00 95.75 235 VAL A CA 1
ATOM 1857 C C . VAL A 1 235 ? -22.808 1.716 11.581 1.00 95.75 235 VAL A C 1
ATOM 1859 O O . VAL A 1 235 ? -23.772 1.725 12.344 1.00 95.75 235 VAL A O 1
ATOM 1862 N N . GLU A 1 236 ? -21.761 0.913 11.749 1.00 95.19 236 GLU A N 1
ATOM 1863 C CA . GLU A 1 236 ? -21.634 0.020 12.893 1.00 95.19 236 GLU A CA 1
ATOM 1864 C C . GLU A 1 236 ? -21.537 0.809 14.211 1.00 95.19 236 GLU A C 1
ATOM 1866 O O . GLU A 1 236 ? -22.289 0.512 15.133 1.00 95.19 236 GLU A O 1
ATOM 1871 N N . PHE A 1 237 ? -20.750 1.890 14.270 1.00 95.25 237 PHE A N 1
ATOM 1872 C CA . PHE A 1 237 ? -20.664 2.788 15.429 1.00 95.25 237 PHE A CA 1
ATOM 1873 C C . PHE A 1 237 ? -22.034 3.351 15.839 1.00 95.25 237 PHE A C 1
ATOM 1875 O O . PHE A 1 237 ? -22.429 3.274 17.001 1.00 95.25 237 PHE A O 1
ATOM 1882 N N . ARG A 1 238 ? -22.815 3.854 14.871 1.00 95.31 238 ARG A N 1
ATOM 1883 C CA . ARG A 1 238 ? -24.168 4.387 15.120 1.00 95.31 238 ARG A CA 1
ATOM 1884 C C . ARG A 1 238 ? -25.151 3.335 15.628 1.00 95.31 238 ARG A C 1
ATOM 1886 O O . ARG A 1 238 ? -26.087 3.689 16.335 1.00 95.31 238 ARG A O 1
ATOM 1893 N N . LYS A 1 239 ? -24.969 2.065 15.253 1.00 94.31 239 LYS A N 1
ATOM 1894 C CA . LYS A 1 239 ? -25.758 0.945 15.791 1.00 94.31 239 LYS A CA 1
ATOM 1895 C C . LYS A 1 239 ? -25.277 0.544 17.185 1.00 94.31 239 LYS A C 1
ATOM 1897 O O . LYS A 1 239 ? -26.094 0.166 18.015 1.00 94.31 239 LYS A O 1
ATOM 1902 N N . ALA A 1 240 ? -23.974 0.633 17.431 1.00 95.50 240 ALA A N 1
ATOM 1903 C CA . ALA A 1 240 ? -23.342 0.191 18.662 1.00 95.50 240 ALA A CA 1
ATOM 1904 C C . ALA A 1 240 ? -23.726 1.055 19.876 1.00 95.50 240 ALA A C 1
ATOM 1906 O O . ALA A 1 240 ? -24.019 0.473 20.918 1.00 95.50 240 ALA A O 1
ATOM 1907 N N . ILE A 1 241 ? -23.822 2.387 19.719 1.00 94.25 241 ILE A N 1
ATOM 1908 C CA . ILE A 1 241 ? -24.197 3.328 20.798 1.00 94.25 241 ILE A CA 1
ATOM 1909 C C . ILE A 1 241 ? -25.517 2.953 21.496 1.00 94.25 241 ILE A C 1
ATOM 1911 O O . ILE A 1 241 ? -25.463 2.623 22.674 1.00 94.25 241 ILE A O 1
ATOM 1915 N N . PRO A 1 242 ? -26.692 2.955 20.829 1.00 93.69 242 PRO A N 1
ATOM 1916 C CA . PRO A 1 242 ? -27.961 2.727 21.526 1.00 93.69 242 PRO A CA 1
ATOM 1917 C C . PRO A 1 242 ? -28.039 1.327 22.139 1.00 93.69 242 PRO A C 1
ATOM 1919 O O . PRO A 1 242 ? -28.645 1.134 23.181 1.00 93.69 242 PRO A O 1
ATOM 1922 N N . THR A 1 243 ? -27.379 0.345 21.522 1.00 94.31 243 THR A N 1
ATOM 1923 C CA . THR A 1 243 ? -27.387 -1.028 22.038 1.00 94.31 243 THR A CA 1
ATOM 1924 C C . THR A 1 243 ? -26.481 -1.246 23.247 1.00 94.31 243 THR A C 1
ATOM 1926 O O . THR A 1 243 ? -26.540 -2.331 23.814 1.00 94.31 243 THR A O 1
ATOM 1929 N N . TYR A 1 244 ? -25.622 -0.286 23.608 1.00 92.12 244 TYR A N 1
ATOM 1930 C CA . TYR A 1 244 ? -24.722 -0.418 24.758 1.00 92.12 244 TYR A CA 1
ATOM 1931 C C . TYR A 1 244 ? -25.510 -0.530 26.070 1.00 92.12 244 TYR A C 1
ATOM 1933 O O . TYR A 1 244 ? -25.229 -1.419 26.867 1.00 92.12 244 TYR A O 1
ATOM 1941 N N . ASP A 1 245 ? -26.564 0.277 26.224 1.00 88.69 245 ASP A N 1
ATOM 1942 C CA . ASP A 1 245 ? -27.423 0.272 27.417 1.00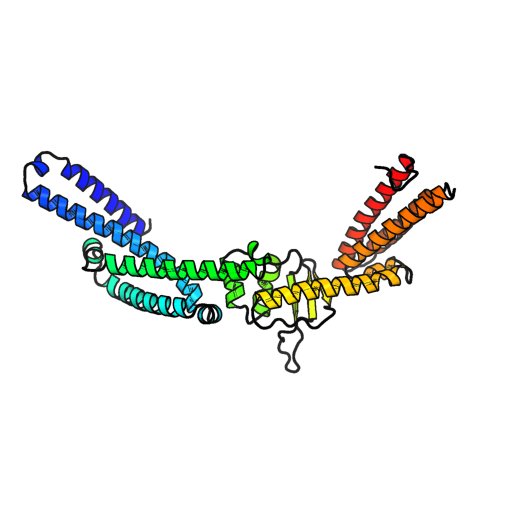 88.69 245 ASP A CA 1
ATOM 1943 C C . ASP A 1 245 ? -28.540 -0.787 27.358 1.00 88.69 245 ASP A C 1
ATOM 1945 O O . ASP A 1 245 ? -29.119 -1.165 28.376 1.00 88.69 245 ASP A O 1
ATOM 1949 N N . GLU A 1 246 ? -28.865 -1.293 26.163 1.00 90.94 246 GLU A N 1
ATOM 1950 C CA . GLU A 1 246 ? -29.957 -2.259 25.958 1.00 90.94 246 GLU A CA 1
ATOM 1951 C C . GLU A 1 246 ? -29.599 -3.697 26.365 1.00 90.94 246 GLU A C 1
ATOM 1953 O O . GLU A 1 246 ? -30.488 -4.546 26.486 1.00 90.94 246 GLU A O 1
ATOM 1958 N N . MET A 1 247 ? -28.313 -4.017 26.531 1.00 91.31 247 MET A N 1
ATOM 1959 C CA . MET A 1 247 ? -27.862 -5.374 26.843 1.00 91.31 247 MET A CA 1
ATOM 1960 C C . MET A 1 247 ? -26.617 -5.390 27.733 1.00 91.31 247 MET A C 1
ATOM 1962 O O . MET A 1 247 ? -25.856 -4.429 27.744 1.00 91.31 247 MET A O 1
ATOM 1966 N N . PRO A 1 248 ? -26.359 -6.495 28.460 1.00 91.62 248 PRO A N 1
ATOM 1967 C CA . PRO A 1 248 ? -25.176 -6.596 29.306 1.00 91.62 248 PRO A CA 1
ATOM 1968 C C . PRO A 1 248 ? -23.887 -6.376 28.509 1.00 91.62 248 PRO A C 1
ATOM 1970 O O . PRO A 1 248 ? -23.699 -7.005 27.461 1.00 91.62 248 PRO A O 1
ATOM 1973 N N . ARG A 1 249 ? -22.971 -5.555 29.048 1.00 91.50 249 ARG A N 1
ATOM 1974 C CA . ARG A 1 249 ? -21.676 -5.234 28.422 1.00 91.50 249 ARG A CA 1
ATOM 1975 C C . ARG A 1 249 ? -20.962 -6.500 27.953 1.00 91.50 249 ARG A C 1
ATOM 1977 O O . ARG A 1 249 ? -20.597 -6.588 26.789 1.00 91.50 249 ARG A O 1
ATOM 1984 N N . THR A 1 250 ? -20.879 -7.527 28.801 1.00 90.50 250 THR A N 1
ATOM 1985 C CA . THR A 1 250 ? -20.242 -8.820 28.485 1.00 90.50 250 THR A CA 1
ATOM 1986 C C . THR A 1 250 ? -20.785 -9.500 27.225 1.00 90.50 250 THR A C 1
ATOM 1988 O O . THR A 1 250 ? -20.017 -10.135 26.516 1.00 90.50 250 THR A O 1
ATOM 1991 N N . GLN A 1 251 ? -22.067 -9.339 26.886 1.00 91.88 251 GLN A N 1
ATOM 1992 C CA . GLN A 1 251 ? -22.642 -9.858 25.637 1.00 91.88 251 GLN A CA 1
ATOM 1993 C C . GLN A 1 251 ? -22.440 -8.886 24.472 1.00 91.88 251 GLN A C 1
ATOM 1995 O O . GLN A 1 251 ? -22.121 -9.297 23.354 1.00 91.88 251 GLN A O 1
ATOM 2000 N N . TRP A 1 252 ? -22.593 -7.590 24.743 1.00 94.56 252 TRP A N 1
ATOM 2001 C CA . TRP A 1 252 ? -22.416 -6.520 23.766 1.00 94.56 252 TRP A CA 1
ATOM 2002 C C . TRP A 1 252 ? -21.008 -6.516 23.151 1.00 94.56 252 TRP A C 1
ATOM 2004 O O . TRP A 1 252 ? -20.860 -6.303 21.944 1.00 94.56 252 TRP A O 1
ATOM 2014 N N . LEU A 1 253 ? -19.984 -6.844 23.952 1.00 92.25 253 LEU A N 1
ATOM 2015 C CA . LEU A 1 253 ? -18.587 -6.921 23.521 1.00 92.25 253 LEU A CA 1
ATOM 2016 C C . LEU A 1 253 ? -18.371 -7.849 22.318 1.00 92.25 253 LEU A C 1
ATOM 2018 O O . LEU A 1 253 ? -17.452 -7.598 21.553 1.00 92.25 253 LEU A O 1
ATOM 2022 N N . TYR A 1 254 ? -19.187 -8.880 22.092 1.00 92.06 254 TYR A N 1
ATOM 2023 C CA . TYR A 1 254 ? -18.991 -9.815 20.971 1.00 92.06 254 TYR A CA 1
ATOM 2024 C C . TYR A 1 254 ? -19.746 -9.423 19.690 1.00 92.06 254 TYR A C 1
ATOM 2026 O O . TYR A 1 254 ? -19.564 -10.053 18.652 1.00 92.06 254 TYR A O 1
ATOM 2034 N N . LYS A 1 255 ? -20.608 -8.399 19.736 1.00 92.25 255 LYS A N 1
ATOM 2035 C CA . LYS A 1 255 ? -21.540 -8.080 18.640 1.00 92.25 255 LYS A CA 1
ATOM 2036 C C . LYS A 1 255 ? -20.951 -7.181 17.549 1.00 92.25 255 LYS A C 1
ATOM 2038 O O . LYS A 1 255 ? -21.422 -7.220 16.416 1.00 92.25 255 LYS A O 1
ATOM 2043 N N . TYR A 1 256 ? -19.967 -6.361 17.901 1.00 93.62 256 TYR A N 1
ATOM 2044 C CA . TYR A 1 256 ? -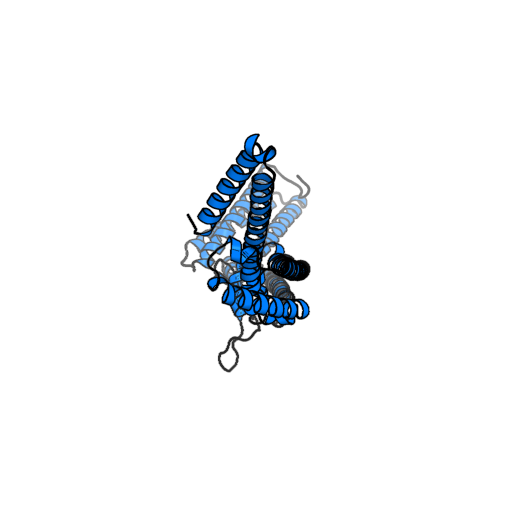19.404 -5.321 17.036 1.00 93.62 256 TYR A CA 1
ATOM 2045 C C . TYR A 1 256 ? -17.911 -5.533 16.807 1.00 93.62 256 TYR A C 1
ATOM 2047 O O . TYR A 1 256 ? -17.272 -6.252 17.575 1.00 93.62 256 TYR A O 1
ATOM 2055 N N . SER A 1 257 ? -17.332 -4.883 15.799 1.00 93.44 257 SER A N 1
ATOM 2056 C CA . SER A 1 257 ? -15.879 -4.888 15.592 1.00 93.44 257 SER A CA 1
ATOM 2057 C C . SER A 1 257 ? -15.110 -4.366 16.813 1.00 93.44 257 SER A C 1
ATOM 2059 O O . SER A 1 257 ? -15.604 -3.534 17.578 1.00 93.44 257 SER A O 1
ATOM 2061 N N . VAL A 1 258 ? -13.877 -4.839 17.005 1.00 92.19 258 VAL A N 1
ATOM 2062 C CA . VAL A 1 258 ? -12.965 -4.452 18.089 1.00 92.19 258 VAL A CA 1
ATOM 2063 C C . VAL A 1 258 ? -12.835 -2.938 18.166 1.00 92.19 258 VAL A C 1
ATOM 2065 O O . VAL A 1 258 ? -12.991 -2.367 19.246 1.00 92.19 258 VAL A O 1
ATOM 2068 N N . GLN A 1 259 ? -12.615 -2.286 17.023 1.00 92.38 259 GLN A N 1
ATOM 2069 C CA . GLN A 1 259 ? -12.483 -0.835 16.955 1.00 92.38 259 GLN A CA 1
ATOM 2070 C C . GLN A 1 259 ? -13.738 -0.134 17.487 1.00 92.38 259 GLN A C 1
ATOM 2072 O O . GLN A 1 259 ? -13.627 0.752 18.333 1.00 92.38 259 GLN A O 1
ATOM 2077 N N . ASN A 1 260 ? -14.931 -0.533 17.039 1.00 94.75 260 ASN A N 1
ATOM 2078 C CA . ASN A 1 260 ? -16.168 0.102 17.492 1.00 94.75 260 ASN A CA 1
ATOM 2079 C C . ASN A 1 260 ? -16.489 -0.211 18.951 1.00 94.75 260 ASN A C 1
ATOM 2081 O O . ASN A 1 260 ? -16.929 0.678 19.676 1.00 94.75 260 ASN A O 1
ATOM 2085 N N . THR A 1 261 ? -16.193 -1.424 19.415 1.00 94.62 261 THR A N 1
ATOM 2086 C CA . THR A 1 261 ? -16.312 -1.781 20.829 1.00 94.62 261 THR A CA 1
ATOM 2087 C C . THR A 1 261 ? -15.445 -0.879 21.710 1.00 94.62 261 THR A C 1
ATOM 2089 O O . THR A 1 261 ? -15.934 -0.354 22.709 1.00 94.62 261 THR A O 1
ATOM 2092 N N . ILE A 1 262 ? -14.184 -0.654 21.330 1.00 93.81 262 ILE A N 1
ATOM 2093 C CA . ILE A 1 262 ? -13.263 0.228 22.061 1.00 93.81 262 ILE A CA 1
ATOM 2094 C C . ILE A 1 262 ? -13.744 1.680 22.041 1.00 93.81 262 ILE A C 1
ATOM 2096 O O . ILE A 1 262 ? -13.780 2.319 23.090 1.00 93.81 262 ILE A O 1
ATOM 2100 N N . VAL A 1 263 ? -14.091 2.217 20.866 1.00 95.12 263 VAL A N 1
ATOM 2101 C CA . VAL A 1 263 ? -14.476 3.631 20.740 1.00 95.12 263 VAL A CA 1
ATOM 2102 C C . VAL A 1 263 ? -15.750 3.909 21.527 1.00 95.12 263 VAL A C 1
ATOM 2104 O O . VAL A 1 263 ? -15.764 4.855 22.305 1.00 95.12 263 VAL A O 1
ATOM 2107 N N . VAL A 1 264 ? -16.781 3.071 21.391 1.00 95.56 264 VAL A N 1
ATOM 2108 C CA . VAL A 1 264 ? -18.033 3.257 22.135 1.00 95.56 264 VAL A CA 1
ATOM 2109 C C . VAL A 1 264 ? -17.802 3.098 23.638 1.00 95.56 264 VAL A C 1
ATOM 2111 O O . VAL A 1 264 ? -18.249 3.957 24.386 1.00 95.56 264 VAL A O 1
ATOM 2114 N N . SER A 1 265 ? -17.027 2.100 24.087 1.00 93.50 265 SER A N 1
ATOM 2115 C CA . SER A 1 265 ? -16.715 1.949 25.523 1.00 93.50 265 SER A CA 1
ATOM 2116 C C . SER A 1 265 ? -16.023 3.195 26.089 1.00 93.50 265 SER A C 1
ATOM 2118 O O . SER A 1 265 ? -16.339 3.630 27.188 1.00 93.50 265 SER A O 1
ATOM 2120 N N . ARG A 1 266 ? -15.109 3.812 25.324 1.00 93.69 266 ARG A N 1
ATOM 2121 C CA . ARG A 1 266 ? -14.461 5.075 25.712 1.00 93.69 266 ARG A CA 1
ATOM 2122 C C . ARG A 1 266 ? -15.426 6.256 25.710 1.00 93.69 266 ARG A C 1
ATOM 2124 O O . ARG A 1 266 ? -15.313 7.107 26.581 1.00 93.69 266 ARG A O 1
ATOM 2131 N N . THR A 1 267 ? -16.343 6.324 24.745 1.00 94.69 267 THR A N 1
ATOM 2132 C CA . THR A 1 267 ? -17.377 7.365 24.708 1.00 94.69 267 THR A CA 1
ATOM 2133 C C . THR A 1 267 ? -18.264 7.298 25.947 1.00 94.69 267 THR A C 1
ATOM 2135 O O . THR A 1 267 ? -18.448 8.328 26.586 1.00 94.69 267 THR A O 1
ATOM 2138 N N . PHE A 1 268 ? -18.742 6.104 26.312 1.00 93.75 268 PHE A N 1
ATOM 2139 C CA . PHE A 1 268 ? -19.542 5.911 27.523 1.00 93.75 268 PHE A CA 1
ATOM 2140 C C . PHE A 1 268 ? -18.736 6.206 28.781 1.00 93.75 268 PHE A C 1
ATOM 2142 O O . PHE A 1 268 ? -19.187 7.015 29.572 1.00 93.75 268 PHE A O 1
ATOM 2149 N N . TYR A 1 269 ? -17.506 5.699 28.902 1.00 93.31 269 TYR A N 1
ATOM 2150 C CA . TYR A 1 269 ? -16.631 6.061 30.020 1.00 93.31 269 TYR A CA 1
ATOM 2151 C C . TYR A 1 269 ? -16.496 7.584 30.178 1.00 93.31 269 TYR A C 1
ATOM 2153 O O . TYR A 1 269 ? -16.679 8.115 31.263 1.00 93.31 269 TYR A O 1
ATOM 2161 N N . THR A 1 270 ? -16.209 8.320 29.099 1.00 93.75 270 THR A N 1
ATOM 2162 C CA . THR A 1 270 ? -16.092 9.784 29.178 1.00 93.75 270 THR A CA 1
ATOM 2163 C C . THR A 1 270 ? -17.409 10.451 29.567 1.00 93.75 270 THR A C 1
ATOM 2165 O O . THR A 1 270 ? -17.389 11.402 30.340 1.00 93.75 270 THR A O 1
ATOM 2168 N N . GLN A 1 271 ? -18.539 9.984 29.037 1.00 93.38 271 GLN A N 1
ATOM 2169 C CA . GLN A 1 271 ? -19.851 10.509 29.402 1.00 93.38 271 GLN A CA 1
ATOM 2170 C C . GLN A 1 271 ? -20.150 10.268 30.887 1.00 93.38 271 GLN A C 1
ATOM 2172 O O . GLN A 1 271 ? -20.483 11.208 31.591 1.00 93.38 271 GLN A O 1
ATOM 2177 N N . GLU A 1 272 ? -19.952 9.044 31.360 1.00 92.81 272 GLU A N 1
ATOM 2178 C CA . GLU A 1 272 ? -20.245 8.610 32.726 1.00 92.81 272 GLU A CA 1
ATOM 2179 C C . GLU A 1 272 ? -19.352 9.318 33.758 1.00 92.81 272 GLU A C 1
ATOM 2181 O O . GLU A 1 272 ? -19.813 9.697 34.829 1.00 92.81 272 GLU A O 1
ATOM 2186 N N . VAL A 1 273 ? -18.082 9.576 33.422 1.00 92.56 273 VAL A N 1
ATOM 2187 C CA . VAL A 1 273 ? -17.195 10.383 34.275 1.00 92.56 273 VAL A CA 1
ATOM 2188 C C . VAL A 1 273 ? -17.624 11.852 34.317 1.00 92.56 273 VAL A C 1
ATOM 2190 O O . VAL A 1 273 ? -17.560 12.462 35.379 1.00 92.56 273 VAL A O 1
ATOM 2193 N N . ASN A 1 274 ? -18.080 12.428 33.200 1.00 92.00 274 ASN A N 1
ATOM 2194 C CA . ASN A 1 274 ? -18.616 13.794 33.208 1.00 92.00 274 ASN A CA 1
ATOM 2195 C C . ASN A 1 274 ? -19.922 13.884 34.007 1.00 92.00 274 ASN A C 1
ATOM 2197 O O . ASN A 1 274 ? -20.081 14.811 34.787 1.00 92.00 274 ASN A O 1
ATOM 2201 N N . GLU A 1 275 ? -20.812 12.899 33.877 1.00 92.50 275 GLU A N 1
ATOM 2202 C CA . GLU A 1 275 ? -22.030 12.806 34.691 1.00 92.50 275 GLU A CA 1
ATOM 2203 C C . GLU A 1 275 ? -21.688 12.703 36.189 1.00 92.50 275 GLU A C 1
ATOM 2205 O O . GLU A 1 275 ? -22.322 13.355 37.014 1.00 92.50 275 GLU A O 1
ATOM 2210 N N . ALA A 1 276 ? -20.633 11.963 36.552 1.00 91.94 276 ALA A N 1
ATOM 2211 C CA . ALA A 1 276 ? -20.151 11.907 37.932 1.00 91.94 276 ALA A CA 1
ATOM 2212 C C . ALA A 1 276 ? -19.592 13.254 38.437 1.00 91.94 276 ALA A C 1
ATOM 2214 O O . ALA A 1 276 ? -19.734 13.554 39.624 1.00 91.94 276 ALA A O 1
ATOM 2215 N N . PHE A 1 277 ? -18.982 14.071 37.568 1.00 90.50 277 PHE A N 1
ATOM 2216 C CA . PHE A 1 277 ? -18.593 15.446 37.906 1.00 90.50 277 PHE A CA 1
ATOM 2217 C C . PHE A 1 277 ? -19.813 16.357 38.087 1.00 90.50 277 PHE A C 1
ATOM 2219 O O . PHE A 1 277 ? -19.870 17.080 39.078 1.00 90.50 277 PHE A O 1
ATOM 2226 N N . ASP A 1 278 ? -20.809 16.276 37.201 1.00 91.00 278 ASP A N 1
ATOM 2227 C CA . ASP A 1 278 ? -22.054 17.046 37.325 1.00 91.00 278 ASP A CA 1
ATOM 2228 C C . ASP A 1 278 ? -22.770 16.716 38.654 1.00 91.00 278 ASP A C 1
ATOM 2230 O O . ASP A 1 278 ? -23.179 17.609 39.396 1.00 91.00 278 ASP A O 1
ATOM 2234 N N . GLU A 1 279 ? -22.856 15.432 39.023 1.00 90.62 279 GLU A N 1
ATOM 2235 C CA . GLU A 1 279 ? -23.418 15.005 40.312 1.00 90.62 279 GLU A CA 1
ATOM 2236 C C . GLU A 1 279 ? -22.608 15.514 41.516 1.00 90.62 279 GLU A C 1
ATOM 2238 O O . GLU A 1 279 ? -23.182 15.852 42.559 1.00 90.62 279 GLU A O 1
ATOM 2243 N N . LEU A 1 280 ? -21.279 15.574 41.392 1.00 88.50 280 LEU A N 1
ATOM 2244 C CA . LEU A 1 280 ? -20.403 16.113 42.430 1.00 88.50 280 LEU A CA 1
ATOM 2245 C C . LEU A 1 280 ? -20.674 17.611 42.650 1.00 88.50 280 LEU A C 1
ATOM 2247 O O . LEU A 1 280 ? -20.785 18.042 43.800 1.00 88.50 280 LEU A O 1
ATOM 2251 N N . GLU A 1 281 ? -20.859 18.384 41.574 1.00 86.88 281 GLU A N 1
ATOM 2252 C CA . GLU A 1 281 ? -21.246 19.802 41.634 1.00 86.88 281 GLU A CA 1
ATOM 2253 C C . GLU A 1 281 ? -22.640 20.008 42.252 1.00 86.88 281 GLU A C 1
ATOM 2255 O O . GLU A 1 281 ? -22.862 20.965 43.002 1.00 86.88 281 GLU A O 1
ATOM 2260 N N . GLU A 1 282 ? -23.576 19.088 41.998 1.00 89.06 282 GLU A N 1
ATOM 2261 C CA . GLU A 1 282 ? -24.907 19.072 42.621 1.00 89.06 282 GLU A CA 1
ATOM 2262 C C . GLU A 1 282 ? -24.881 18.678 44.116 1.00 89.06 282 GLU A C 1
ATOM 2264 O O . GLU A 1 282 ? -25.889 18.824 44.819 1.00 89.06 282 GLU A O 1
ATOM 2269 N N . GLY A 1 283 ? -23.725 18.242 44.633 1.00 87.31 283 GLY A N 1
ATOM 2270 C CA . GLY A 1 283 ? -23.476 17.956 46.048 1.00 87.31 283 GLY A CA 1
ATOM 2271 C C . GLY A 1 283 ? -23.418 16.469 46.414 1.00 87.31 283 GLY A C 1
ATOM 2272 O O . GLY A 1 283 ? -23.441 16.142 47.604 1.00 87.31 283 GLY A O 1
ATOM 2273 N N . ASN A 1 284 ? -23.354 15.559 45.436 1.00 89.88 284 ASN A N 1
ATOM 2274 C CA . ASN A 1 284 ? -23.153 14.129 45.673 1.00 89.88 284 ASN A CA 1
ATOM 2275 C C . ASN A 1 284 ? -21.655 13.800 45.838 1.00 89.88 284 ASN A C 1
ATOM 2277 O O . ASN A 1 284 ? -20.980 13.409 44.888 1.00 89.88 284 ASN A O 1
ATOM 2281 N N . GLU A 1 285 ? -21.135 13.907 47.065 1.00 84.50 285 GLU A N 1
ATOM 2282 C CA . GLU A 1 285 ? -19.717 13.625 47.378 1.00 84.50 285 GLU A CA 1
ATOM 2283 C C . GLU A 1 285 ? -19.275 12.183 47.043 1.00 84.50 285 GLU A C 1
ATOM 2285 O O . GLU A 1 285 ? -18.084 11.926 46.860 1.00 84.50 285 GLU A O 1
ATOM 2290 N N . ASP A 1 286 ? -20.216 11.237 46.939 1.00 89.44 286 ASP A N 1
ATOM 2291 C CA . ASP A 1 286 ? -19.936 9.833 46.621 1.00 89.44 286 ASP A CA 1
ATOM 2292 C C . ASP A 1 286 ? -19.973 9.529 45.106 1.00 89.44 286 ASP A C 1
ATOM 2294 O O . ASP A 1 286 ? -19.639 8.408 44.717 1.00 89.44 286 ASP A O 1
ATOM 2298 N N . ALA A 1 287 ? -20.331 10.485 44.236 1.00 90.88 287 ALA A N 1
ATOM 2299 C CA . ALA A 1 287 ? -20.519 10.260 42.793 1.00 90.88 287 ALA A CA 1
ATOM 2300 C C . ALA A 1 287 ? -19.293 9.616 42.120 1.00 90.88 287 ALA A C 1
ATOM 2302 O O . ALA A 1 287 ? -19.378 8.528 41.544 1.00 90.88 287 ALA A O 1
ATOM 2303 N N . MET A 1 288 ? -18.114 10.219 42.296 1.00 89.44 288 MET A N 1
ATOM 2304 C CA . MET A 1 288 ? -16.855 9.709 41.734 1.00 89.44 288 MET A CA 1
ATOM 2305 C C . MET A 1 288 ? -16.461 8.335 42.290 1.00 89.44 288 MET A C 1
ATOM 2307 O O . MET A 1 288 ? -15.853 7.518 41.596 1.00 89.44 288 MET A O 1
ATOM 2311 N N . LYS A 1 289 ? -16.814 8.053 43.546 1.00 90.12 289 LYS A N 1
ATOM 2312 C CA . LYS A 1 289 ? -16.535 6.762 44.180 1.00 90.12 289 LYS A CA 1
ATOM 2313 C C . LYS A 1 289 ? -17.463 5.666 43.655 1.00 90.12 289 LYS A C 1
ATOM 2315 O O . LYS A 1 289 ? -16.993 4.565 43.379 1.00 90.12 289 LYS A O 1
ATOM 2320 N N . ASN A 1 290 ? -18.746 5.975 43.475 1.00 92.12 290 ASN A N 1
ATOM 2321 C CA . ASN A 1 290 ? -19.709 5.064 42.860 1.00 92.12 290 ASN A CA 1
ATOM 2322 C C . ASN A 1 290 ? -19.280 4.709 41.431 1.00 92.12 290 ASN A C 1
ATOM 2324 O O . ASN A 1 290 ? -19.342 3.542 41.039 1.00 92.12 290 ASN A O 1
ATOM 2328 N N . GLU A 1 291 ? -18.782 5.696 40.683 1.00 92.56 291 GLU A N 1
ATOM 2329 C CA . GLU A 1 291 ? -18.256 5.469 39.340 1.00 92.56 291 GLU A CA 1
ATOM 2330 C C . GLU A 1 291 ? -17.009 4.577 39.353 1.00 92.56 291 GLU A C 1
ATOM 2332 O O . GLU A 1 291 ? -16.917 3.614 38.589 1.00 92.56 291 GLU A O 1
ATOM 2337 N N . PHE A 1 292 ? -16.080 4.814 40.282 1.00 93.50 292 PHE A N 1
ATOM 2338 C CA . PHE A 1 292 ? -14.921 3.945 40.475 1.00 93.50 292 PHE A CA 1
ATOM 2339 C C . PHE A 1 292 ? -15.319 2.490 40.779 1.00 93.50 292 PHE A C 1
ATOM 2341 O O . PHE A 1 292 ? -14.804 1.566 40.143 1.00 93.50 292 PHE A O 1
ATOM 2348 N N . ASP A 1 293 ? -16.255 2.271 41.707 1.00 94.06 293 ASP A N 1
ATOM 2349 C CA . ASP A 1 293 ? -16.727 0.928 42.067 1.00 94.06 293 ASP A CA 1
ATOM 2350 C C . ASP A 1 293 ? -17.390 0.227 40.867 1.00 94.06 293 ASP A C 1
ATOM 2352 O O . ASP A 1 293 ? -17.181 -0.972 40.642 1.00 94.06 293 ASP A O 1
ATOM 2356 N N . ARG A 1 294 ? -18.119 0.979 40.031 1.00 92.06 294 ARG A N 1
ATOM 2357 C CA . ARG A 1 294 ? -18.705 0.472 38.784 1.00 92.06 294 ARG A CA 1
ATOM 2358 C C . ARG A 1 294 ? -17.634 0.043 37.780 1.00 92.06 294 ARG A C 1
ATOM 2360 O O . ARG A 1 294 ? -17.737 -1.056 37.232 1.00 92.06 294 ARG A O 1
ATOM 2367 N N . GLN A 1 295 ? -16.584 0.840 37.580 1.00 92.62 295 GLN A N 1
ATOM 2368 C CA . GLN A 1 295 ? -15.460 0.482 36.703 1.00 92.62 295 GLN A CA 1
ATOM 2369 C C . GLN A 1 295 ? -14.705 -0.758 37.204 1.00 92.62 295 GLN A C 1
ATOM 2371 O O . GLN A 1 295 ? -14.333 -1.628 36.414 1.00 92.62 295 GLN A O 1
ATOM 2376 N N . VAL A 1 296 ? -14.524 -0.893 38.523 1.00 94.75 296 VAL A N 1
ATOM 2377 C CA . VAL A 1 296 ? -13.925 -2.094 39.129 1.00 94.75 296 VAL A CA 1
ATOM 2378 C C . VAL A 1 296 ? -14.778 -3.335 38.862 1.00 94.75 296 VAL A C 1
ATOM 2380 O O . VAL A 1 296 ? -14.226 -4.377 38.501 1.00 94.75 296 VAL A O 1
ATOM 2383 N N . GLN A 1 297 ? -16.105 -3.234 38.985 1.00 94.56 297 GLN A N 1
ATOM 2384 C CA . GLN A 1 297 ? -16.999 -4.355 38.693 1.00 94.56 297 GLN A CA 1
ATOM 2385 C C . GLN A 1 297 ? -16.965 -4.741 37.210 1.00 94.56 297 GLN A C 1
ATOM 2387 O O . GLN A 1 297 ? -16.829 -5.920 36.891 1.00 94.56 297 GLN A O 1
ATOM 2392 N N . GLN A 1 298 ? -17.017 -3.768 36.297 1.00 92.38 298 GLN A N 1
ATOM 2393 C CA . GLN A 1 298 ? -16.928 -4.050 34.863 1.00 92.38 298 GLN A CA 1
ATOM 2394 C C . GLN A 1 298 ? -15.597 -4.720 34.483 1.00 92.38 298 GLN A C 1
ATOM 2396 O O . GLN A 1 298 ? -15.571 -5.626 33.647 1.00 92.38 298 GLN A O 1
ATOM 2401 N N . LEU A 1 299 ? -14.492 -4.313 35.117 1.00 94.31 299 LEU A N 1
ATOM 2402 C CA . LEU A 1 299 ? -13.189 -4.947 34.934 1.00 94.31 299 LEU A CA 1
ATOM 2403 C C . LEU A 1 299 ? -13.182 -6.394 35.451 1.00 94.31 299 LEU A C 1
ATOM 2405 O O . LEU A 1 299 ? -12.608 -7.268 34.801 1.00 94.31 299 LEU A O 1
ATOM 2409 N N . ALA A 1 300 ? -13.822 -6.663 36.594 1.00 95.00 300 ALA A N 1
ATOM 2410 C CA . ALA A 1 300 ? -13.962 -8.018 37.126 1.00 95.00 300 ALA A CA 1
ATOM 2411 C C . ALA A 1 300 ? -14.760 -8.917 36.166 1.00 95.00 300 ALA A C 1
ATOM 2413 O O . ALA A 1 300 ? -14.290 -10.001 35.817 1.00 95.00 300 ALA A O 1
ATOM 2414 N N . ASP A 1 301 ? -15.892 -8.427 35.654 1.00 94.06 301 ASP A N 1
ATOM 2415 C CA . ASP A 1 301 ? -16.714 -9.144 34.672 1.00 94.06 301 ASP A CA 1
ATOM 2416 C C . ASP A 1 301 ? -15.919 -9.452 33.389 1.00 94.06 301 ASP A C 1
ATOM 2418 O O . ASP A 1 301 ? -16.022 -10.539 32.815 1.00 94.06 301 ASP A O 1
ATOM 2422 N N . LEU A 1 302 ? -15.079 -8.512 32.946 1.00 93.75 302 LEU A N 1
ATOM 2423 C CA . LEU A 1 302 ? -14.220 -8.686 31.779 1.00 93.75 302 LEU A CA 1
ATOM 2424 C C . LEU A 1 302 ? -13.108 -9.722 32.015 1.00 93.75 302 LEU A C 1
ATOM 2426 O O . LEU A 1 302 ? -12.809 -10.517 31.122 1.00 93.75 302 LEU A O 1
ATOM 2430 N N . ILE A 1 303 ? -12.503 -9.744 33.206 1.00 93.12 303 ILE A N 1
ATOM 2431 C CA . ILE A 1 303 ? -11.518 -10.765 33.601 1.00 93.12 303 ILE A CA 1
ATOM 2432 C C . ILE A 1 303 ? -12.169 -12.153 33.618 1.00 93.12 303 ILE A C 1
ATOM 2434 O O . ILE A 1 303 ? -11.575 -13.119 33.129 1.00 93.12 303 ILE A O 1
ATOM 2438 N N . ASP A 1 304 ? -13.400 -12.252 34.113 1.00 94.50 304 ASP A N 1
ATOM 2439 C CA . ASP A 1 304 ? -14.162 -13.498 34.097 1.00 94.50 304 ASP A CA 1
ATOM 2440 C C . ASP A 1 304 ? -14.462 -13.967 32.666 1.00 94.50 304 ASP A C 1
ATOM 2442 O O . ASP A 1 304 ? -14.334 -15.158 32.378 1.00 94.50 304 ASP A O 1
ATOM 2446 N N . GLU A 1 305 ? 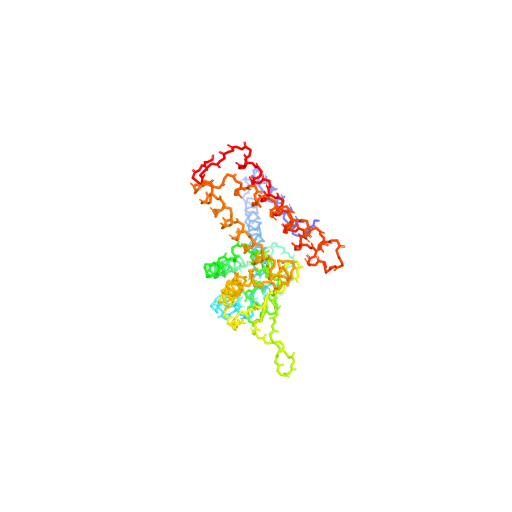-14.790 -13.059 31.740 1.00 93.75 305 GLU A N 1
ATOM 2447 C CA . GLU A 1 305 ? -14.937 -13.382 30.311 1.00 93.75 305 GLU A CA 1
ATOM 2448 C C . GLU A 1 305 ? -13.630 -13.872 29.668 1.00 93.75 305 GLU A C 1
ATOM 2450 O O . GLU A 1 305 ? -13.647 -14.829 28.888 1.00 93.75 305 GLU A O 1
ATOM 2455 N N . ILE A 1 306 ? -12.484 -13.279 30.024 1.00 92.50 306 ILE A N 1
ATOM 2456 C CA . ILE A 1 306 ? -11.156 -13.696 29.532 1.00 92.50 306 ILE A CA 1
ATOM 2457 C C . ILE A 1 306 ? -10.809 -15.123 29.980 1.00 92.50 306 ILE A C 1
ATOM 2459 O O . ILE A 1 306 ? -10.177 -15.872 29.227 1.00 92.50 306 ILE A O 1
ATOM 2463 N N . ASN A 1 307 ? -11.215 -15.503 31.194 1.00 92.25 307 ASN A N 1
ATOM 2464 C CA . ASN A 1 307 ? -10.954 -16.826 31.764 1.00 92.25 307 ASN A CA 1
ATOM 2465 C C . ASN A 1 307 ? -11.810 -17.944 31.142 1.00 92.25 307 ASN A C 1
ATOM 2467 O O . ASN A 1 307 ? -11.504 -19.124 31.335 1.00 92.25 307 ASN A O 1
ATOM 2471 N N . LYS A 1 308 ? -12.859 -17.602 30.383 1.00 93.38 308 LYS A N 1
ATOM 2472 C CA . LYS A 1 308 ? -13.693 -18.566 29.650 1.00 93.38 308 LYS A CA 1
ATOM 2473 C C . LYS A 1 308 ? -13.007 -19.042 28.359 1.00 93.38 308 LYS A C 1
ATOM 2475 O O . LYS A 1 308 ? -11.989 -18.506 27.906 1.00 93.38 308 LYS A O 1
ATOM 2480 N N . GLU A 1 309 ? -13.558 -20.093 27.753 1.00 91.56 309 GLU A N 1
ATOM 2481 C CA . GLU A 1 309 ? -13.143 -20.522 26.415 1.00 91.56 309 GLU A CA 1
ATOM 2482 C C . GLU A 1 309 ? -13.594 -19.493 25.374 1.00 91.56 309 GLU A C 1
ATOM 2484 O O . GLU A 1 309 ? -14.768 -19.144 25.311 1.00 91.56 309 GLU A O 1
ATOM 2489 N N . GLN A 1 310 ? -12.650 -19.005 24.568 1.00 89.19 310 GLN A N 1
ATOM 2490 C CA . GLN A 1 310 ? -12.859 -17.933 23.592 1.00 89.19 310 GLN A CA 1
ATOM 2491 C C . GLN A 1 310 ? -12.082 -18.230 22.314 1.00 89.19 310 GLN A C 1
ATOM 2493 O O . GLN A 1 310 ? -11.085 -18.964 22.335 1.00 89.19 310 GLN A O 1
ATOM 2498 N N . THR A 1 311 ? -12.482 -17.609 21.204 1.00 91.50 311 THR A N 1
ATOM 2499 C CA . THR A 1 311 ? -11.651 -17.625 19.996 1.00 91.50 311 THR A CA 1
ATOM 2500 C C . THR A 1 311 ? -10.354 -16.842 20.228 1.00 91.50 311 THR A C 1
ATOM 2502 O O . THR A 1 311 ? -10.243 -16.014 21.137 1.00 91.50 311 THR A O 1
ATOM 2505 N N . SER A 1 312 ? -9.334 -17.085 19.398 1.00 90.94 312 SER A N 1
ATOM 2506 C CA . SER A 1 312 ? -8.075 -16.335 19.503 1.00 90.94 312 SER A CA 1
ATOM 2507 C C . SER A 1 312 ? -8.273 -14.831 19.280 1.00 90.94 312 SER A C 1
ATOM 2509 O O . SER A 1 312 ? -7.590 -14.038 19.929 1.00 90.94 312 SER A O 1
ATOM 2511 N N . LEU A 1 313 ? -9.199 -14.446 18.393 1.00 90.62 313 LEU A N 1
ATOM 2512 C CA . LEU A 1 313 ? -9.507 -13.048 18.099 1.00 90.62 313 LEU A CA 1
ATOM 2513 C C . LEU A 1 313 ? -10.250 -12.393 19.268 1.00 90.62 313 LEU A C 1
ATOM 2515 O O . LEU A 1 313 ? -9.821 -11.345 19.749 1.00 90.62 313 LEU A O 1
ATOM 2519 N N . ASP A 1 314 ? -11.284 -13.053 19.789 1.00 91.25 314 ASP A N 1
ATOM 2520 C CA . ASP A 1 314 ? -12.062 -12.542 20.921 1.00 91.25 314 ASP A CA 1
ATOM 2521 C C . ASP A 1 314 ? -11.198 -12.402 22.172 1.00 91.25 314 ASP A C 1
ATOM 2523 O O . ASP A 1 314 ? -11.236 -11.384 22.855 1.00 91.25 314 ASP A O 1
ATOM 2527 N N . ARG A 1 315 ? -10.314 -13.369 22.438 1.00 93.25 315 ARG A N 1
ATOM 2528 C CA . ARG A 1 315 ? -9.369 -13.259 23.553 1.00 93.25 315 ARG A CA 1
ATOM 2529 C C . ARG A 1 315 ? -8.470 -12.028 23.423 1.00 93.25 315 ARG A C 1
ATOM 2531 O O . ARG A 1 315 ? -8.258 -11.333 24.412 1.00 93.25 315 ARG A O 1
ATOM 2538 N N . LYS A 1 316 ? -7.947 -11.741 22.223 1.00 92.44 316 LYS A N 1
ATOM 2539 C CA . LYS A 1 316 ? -7.156 -10.521 21.984 1.00 92.44 316 LYS A CA 1
ATOM 2540 C C . LYS A 1 316 ? -7.996 -9.271 22.228 1.00 92.44 316 LYS A C 1
ATOM 2542 O O . LYS A 1 316 ? -7.542 -8.387 22.944 1.00 92.44 316 LYS A O 1
ATOM 2547 N N . LYS A 1 317 ? -9.226 -9.236 21.707 1.00 92.56 317 LYS A N 1
ATOM 2548 C CA . LYS A 1 317 ? -10.182 -8.143 21.920 1.00 92.56 317 LYS A CA 1
ATOM 2549 C C . LYS A 1 317 ? -10.412 -7.859 23.406 1.00 92.56 317 LYS A C 1
ATOM 2551 O O . LYS A 1 317 ? -10.279 -6.714 23.835 1.00 92.56 317 LYS A O 1
ATOM 2556 N N . LEU A 1 318 ? -10.715 -8.891 24.192 1.00 94.00 318 LEU A N 1
ATOM 2557 C CA . LEU A 1 318 ? -10.971 -8.765 25.628 1.00 94.00 318 LEU A CA 1
ATOM 2558 C C . LEU A 1 318 ? -9.727 -8.285 26.390 1.00 94.00 318 LEU A C 1
ATOM 2560 O O . LEU A 1 318 ? -9.836 -7.412 27.244 1.00 94.00 318 LEU A O 1
ATOM 2564 N N . ILE A 1 319 ? -8.534 -8.790 26.053 1.00 93.44 319 ILE A N 1
ATOM 2565 C CA . ILE A 1 319 ? -7.267 -8.324 26.648 1.00 93.44 319 ILE A CA 1
ATOM 2566 C C . ILE A 1 319 ? -7.013 -6.846 26.316 1.00 93.44 319 ILE A C 1
ATOM 2568 O O . ILE A 1 319 ? -6.603 -6.078 27.190 1.00 93.44 319 ILE A O 1
ATOM 2572 N N . THR A 1 320 ? -7.268 -6.427 25.072 1.00 93.56 320 THR A N 1
ATOM 2573 C CA . THR A 1 320 ? -7.135 -5.023 24.662 1.00 93.56 320 THR A CA 1
ATOM 2574 C C . THR A 1 320 ? -8.083 -4.125 25.450 1.00 93.56 320 THR A C 1
ATOM 2576 O O . THR A 1 320 ? -7.646 -3.099 25.964 1.00 93.56 320 THR A O 1
ATOM 2579 N N . LEU A 1 321 ? -9.348 -4.521 25.605 1.00 94.25 321 LEU A N 1
ATOM 2580 C CA . LEU A 1 321 ? -10.313 -3.786 26.425 1.00 94.25 321 LEU A CA 1
ATOM 2581 C C . LEU A 1 321 ? -9.892 -3.740 27.893 1.00 94.25 321 LEU A C 1
ATOM 2583 O O . LEU A 1 321 ? -9.887 -2.668 28.477 1.00 94.25 321 LEU A O 1
ATOM 2587 N N . CYS A 1 322 ? -9.429 -4.856 28.455 1.00 94.50 322 CYS A N 1
ATOM 2588 C CA . CYS A 1 322 ? -8.966 -4.924 29.841 1.00 94.50 322 CYS A CA 1
ATOM 2589 C C . CYS A 1 322 ? -7.802 -3.961 30.089 1.00 94.50 322 CYS A C 1
ATOM 2591 O O . CYS A 1 322 ? -7.784 -3.237 31.079 1.00 94.50 322 CYS A O 1
ATOM 2593 N N . THR A 1 323 ? -6.869 -3.869 29.141 1.00 95.00 323 THR A N 1
ATOM 2594 C CA . THR A 1 323 ? -5.761 -2.905 29.210 1.00 95.00 323 THR A CA 1
ATOM 2595 C C . THR A 1 323 ? -6.262 -1.455 29.230 1.00 95.00 323 THR A C 1
ATOM 2597 O O . THR A 1 323 ? -5.716 -0.621 29.952 1.00 95.00 323 THR A O 1
ATOM 2600 N N . ILE A 1 324 ? -7.297 -1.145 28.444 1.00 94.50 324 ILE A N 1
ATOM 2601 C CA . ILE A 1 324 ? -7.895 0.195 28.372 1.00 94.50 324 ILE A CA 1
ATOM 2602 C C . ILE A 1 324 ? -8.679 0.512 29.649 1.00 94.50 324 ILE A C 1
ATOM 2604 O O . ILE A 1 324 ? -8.511 1.597 30.197 1.00 94.50 324 ILE A O 1
ATOM 2608 N N . ASP A 1 325 ? -9.476 -0.430 30.143 1.00 93.56 325 ASP A N 1
ATOM 2609 C CA . ASP A 1 325 ? -10.301 -0.267 31.341 1.00 93.56 325 ASP A CA 1
ATOM 2610 C C . ASP A 1 325 ? -9.441 -0.140 32.609 1.00 93.56 325 ASP A C 1
ATOM 2612 O O . ASP A 1 325 ? -9.744 0.671 33.481 1.00 93.56 325 ASP A O 1
ATOM 2616 N N . VAL A 1 326 ? -8.314 -0.862 32.698 1.00 95.44 326 VAL A N 1
ATOM 2617 C CA . VAL A 1 326 ? -7.324 -0.667 33.775 1.00 95.44 326 VAL A CA 1
ATOM 2618 C C . VAL A 1 326 ? -6.796 0.766 33.765 1.00 95.44 326 VAL A C 1
ATOM 2620 O O . VAL A 1 326 ? -6.759 1.410 34.810 1.00 95.44 326 VAL A O 1
ATOM 2623 N N . HIS A 1 327 ? -6.432 1.289 32.590 1.00 94.06 327 HIS A N 1
ATOM 2624 C CA . HIS A 1 327 ? -5.978 2.672 32.477 1.00 94.06 327 HIS A CA 1
ATOM 2625 C C . HIS A 1 327 ? -7.075 3.673 32.862 1.00 94.06 327 HIS A C 1
ATOM 2627 O O . HIS A 1 327 ? -6.793 4.629 33.579 1.00 94.06 327 HIS A O 1
ATOM 2633 N N . ALA A 1 328 ? -8.312 3.452 32.412 1.00 92.00 328 ALA A N 1
ATOM 2634 C CA . ALA A 1 328 ? -9.462 4.292 32.735 1.00 92.00 328 ALA A CA 1
ATOM 2635 C C . ALA A 1 328 ? -9.714 4.343 34.253 1.00 92.00 328 ALA A C 1
ATOM 2637 O O . ALA A 1 328 ? -9.788 5.420 34.842 1.00 92.00 328 ALA A O 1
ATOM 2638 N N . ARG A 1 329 ? -9.706 3.182 34.917 1.00 94.19 329 ARG A N 1
ATOM 2639 C CA . ARG A 1 329 ? -9.779 3.085 36.379 1.00 94.19 329 ARG A CA 1
ATOM 2640 C C . ARG A 1 329 ? -8.634 3.841 37.064 1.00 94.19 329 ARG A C 1
ATOM 2642 O O . ARG A 1 329 ? -8.882 4.576 38.011 1.00 94.19 329 ARG A O 1
ATOM 2649 N N . ASP A 1 330 ? -7.395 3.689 36.595 1.00 93.38 330 ASP A N 1
ATOM 2650 C CA . ASP A 1 330 ? -6.229 4.362 37.188 1.00 93.38 330 ASP A CA 1
ATOM 2651 C C . ASP A 1 330 ? -6.262 5.890 36.987 1.00 93.38 330 ASP A C 1
ATOM 2653 O O . ASP A 1 330 ? -5.712 6.645 37.790 1.00 93.38 330 ASP A O 1
ATOM 2657 N N . VAL A 1 331 ? -6.888 6.375 35.909 1.00 91.88 331 VAL A N 1
ATOM 2658 C CA . VAL A 1 331 ? -7.185 7.804 35.724 1.00 91.88 331 VAL A CA 1
ATOM 2659 C C . VAL A 1 331 ? -8.199 8.264 36.769 1.00 91.88 331 VAL A C 1
ATOM 2661 O O . VAL A 1 331 ? -7.928 9.247 37.452 1.00 91.88 331 VAL A O 1
ATOM 2664 N N . LEU A 1 332 ? -9.301 7.534 36.962 1.00 90.44 332 LEU A N 1
ATOM 2665 C CA . LEU A 1 332 ? -10.288 7.849 38.001 1.00 90.44 332 LEU A CA 1
ATOM 2666 C C . LEU A 1 332 ? -9.690 7.851 39.409 1.00 90.44 332 LEU A C 1
ATOM 2668 O O . LEU A 1 332 ? -9.966 8.762 40.184 1.00 90.44 332 LEU A O 1
ATOM 2672 N N . THR A 1 333 ? -8.829 6.882 39.736 1.00 91.75 333 THR A N 1
ATOM 2673 C CA . THR A 1 333 ? -8.112 6.870 41.020 1.00 91.75 333 THR A CA 1
ATOM 2674 C C . THR A 1 333 ? -7.331 8.162 41.230 1.00 91.75 333 THR A C 1
ATOM 2676 O O . THR A 1 333 ? -7.438 8.763 42.294 1.00 91.75 333 THR A O 1
ATOM 2679 N N . ARG A 1 334 ? -6.605 8.629 40.207 1.00 91.00 334 ARG A N 1
ATOM 2680 C CA . ARG A 1 334 ? -5.852 9.887 40.289 1.00 91.00 334 ARG A CA 1
ATOM 2681 C C . ARG A 1 334 ? -6.760 11.101 40.471 1.00 91.00 334 ARG A C 1
ATOM 2683 O O . ARG A 1 334 ? -6.466 11.922 41.329 1.00 91.00 334 ARG A O 1
ATOM 2690 N N . LEU A 1 335 ? -7.877 11.183 39.743 1.00 88.56 335 LEU A N 1
ATOM 2691 C CA . LEU A 1 335 ? -8.849 12.278 39.904 1.00 88.56 335 LEU A CA 1
ATOM 2692 C C . LEU A 1 335 ? -9.393 12.352 41.340 1.00 88.56 335 LEU A C 1
ATOM 2694 O O . LEU A 1 335 ? -9.508 13.438 41.906 1.00 88.56 335 LEU A O 1
ATOM 2698 N N . ILE A 1 336 ? -9.673 11.197 41.951 1.00 87.31 336 ILE A N 1
ATOM 2699 C CA . ILE A 1 336 ? -10.145 11.104 43.340 1.00 87.31 336 ILE A CA 1
ATOM 2700 C C . ILE A 1 336 ? -9.037 11.494 44.331 1.00 87.31 336 ILE A C 1
ATOM 2702 O O . ILE A 1 336 ? -9.287 12.241 45.278 1.00 87.31 336 ILE A O 1
ATOM 2706 N N . GLU A 1 337 ? -7.810 11.003 44.134 1.00 89.19 337 GLU A N 1
ATOM 2707 C CA . GLU A 1 337 ? -6.660 11.309 44.999 1.00 89.19 337 GLU A CA 1
ATOM 2708 C C . GLU A 1 337 ? -6.289 12.797 44.974 1.00 89.19 337 GLU A C 1
ATOM 2710 O O . GLU A 1 337 ? -5.984 13.378 46.019 1.00 89.19 337 GLU A O 1
ATOM 2715 N N . GLU A 1 338 ? -6.358 13.420 43.797 1.00 88.56 338 GLU A N 1
ATOM 2716 C CA . GLU A 1 338 ? -6.090 14.844 43.588 1.00 88.56 338 GLU A CA 1
ATOM 2717 C C . GLU A 1 338 ? -7.272 15.743 43.979 1.00 88.56 338 GLU A C 1
ATOM 2719 O O . GLU A 1 338 ? -7.103 16.959 44.050 1.00 88.56 338 GLU A O 1
ATOM 2724 N N . ARG A 1 339 ? -8.431 15.154 44.314 1.00 83.81 339 ARG A N 1
ATOM 2725 C CA . ARG A 1 339 ? -9.678 15.861 44.651 1.00 83.81 339 ARG A CA 1
ATOM 2726 C C . ARG A 1 339 ? -10.065 16.866 43.572 1.00 83.81 339 ARG A C 1
ATOM 2728 O O . ARG A 1 339 ? -10.287 18.041 43.851 1.00 83.81 339 ARG A O 1
ATOM 2735 N N . VAL A 1 340 ? -10.093 16.395 42.332 1.00 83.00 340 VAL A N 1
ATOM 2736 C CA . VAL A 1 340 ? -10.558 17.204 41.209 1.00 83.00 340 VAL A CA 1
ATOM 2737 C C . VAL A 1 340 ? -12.063 17.419 41.360 1.00 83.00 340 VAL A C 1
ATOM 2739 O O . VAL A 1 340 ? -12.813 16.454 41.481 1.00 83.00 340 VAL A O 1
ATOM 2742 N N . GLU A 1 341 ? -12.483 18.682 41.385 1.00 73.69 341 GLU A N 1
ATOM 2743 C CA . GLU A 1 341 ? -13.880 19.088 41.611 1.00 73.69 341 GLU A CA 1
ATOM 2744 C C . GLU A 1 341 ? -14.582 19.542 40.318 1.00 73.69 341 GLU A C 1
ATOM 2746 O O . GLU A 1 341 ? -15.797 19.676 40.320 1.00 73.69 341 GLU A O 1
ATOM 2751 N N . ASP A 1 342 ? -13.839 19.762 39.224 1.00 74.12 342 ASP A N 1
ATOM 2752 C CA . ASP A 1 342 ? -14.353 20.285 37.948 1.00 74.12 342 ASP A CA 1
ATOM 2753 C C . ASP A 1 342 ? -13.601 19.648 36.759 1.00 74.12 342 ASP A C 1
ATOM 2755 O O . ASP A 1 342 ? -12.374 19.484 36.786 1.00 74.12 342 ASP A O 1
ATOM 2759 N N . GLY A 1 343 ? -14.327 19.332 35.683 1.00 70.19 343 GLY A N 1
ATOM 2760 C CA . GLY A 1 343 ? -13.784 18.848 34.410 1.00 70.19 343 GLY A CA 1
ATOM 2761 C C . GLY A 1 343 ? -12.877 19.848 33.670 1.00 70.19 343 GLY A C 1
ATOM 2762 O O . GLY A 1 343 ? -12.226 19.475 32.693 1.00 70.19 343 GLY A O 1
ATOM 2763 N N . MET A 1 344 ? -12.801 21.105 34.123 1.00 75.75 344 MET A N 1
ATOM 2764 C CA . MET A 1 344 ? -11.892 22.137 33.599 1.00 75.75 344 MET A CA 1
ATOM 2765 C C . MET A 1 344 ? -10.503 22.159 34.266 1.00 75.75 344 MET A C 1
ATOM 2767 O O . MET A 1 344 ? -9.650 22.964 33.873 1.00 75.75 344 MET A O 1
ATOM 2771 N N . CYS A 1 345 ? -10.250 21.322 35.276 1.00 69.44 345 CYS A N 1
ATOM 2772 C CA . CYS A 1 345 ? -8.936 21.219 35.914 1.00 69.44 345 CYS A CA 1
ATOM 2773 C C . CYS A 1 345 ? -7.896 20.536 34.994 1.00 69.44 345 CYS A C 1
ATOM 2775 O O . CYS A 1 345 ? -8.220 19.589 34.280 1.00 69.44 345 CYS A O 1
ATOM 2777 N N . PHE A 1 346 ? -6.647 21.031 35.004 1.00 68.56 346 PHE A N 1
ATOM 2778 C CA . PHE A 1 346 ? -5.549 20.594 34.118 1.00 68.56 346 PHE A CA 1
ATOM 2779 C C . PHE A 1 346 ? -4.567 19.623 34.764 1.00 68.56 346 PHE A C 1
ATOM 2781 O O . PHE A 1 346 ? -4.155 19.910 35.913 1.00 68.56 346 PHE A O 1
#

Sequence (346 aa):
MSIEDVITECLENDNLQLQNMSAQKYVQTNPMFMEAVGKWQKNLGTVDSVMACWLDVQKKWQALESIFIGSADIRVQLPEDSKRFDAINADFQELMRSAPDITNVVEACNLDGRQERLENMLSQLEMCEKALQDYLETKRIAFPRFYFVAPADLLDILSKGSNPQLILRHLPKCFDNVHNLTFKKSEAGDLTKQAIGMHSGEGEYVEFASDCICDGPVETWLQTVVDSMKQALTVEFRKAIPTYDEMPRTQWLYKYSVQNTIVVSRTFYTQEVNEAFDELEEGNEDAMKNEFDRQVQQLADLIDEINKEQTSLDRKKLITLCTIDVHARDVLTRLIEERVEDGMCF

pLDDT: mean 89.61, std 5.79, range [50.81, 96.31]

Foldseek 3Di:
DDPLVVVVVVLVVVLVVLVVQCPDPVCVVDPVSVVVSVVVNVLSVLLVLLSVLLVLLVVLLVVVCCQLVVFPLVCVVVVVLSVLNVVLVVLVVVLVVCQVVDPDSSVSRPPPCSNVSSVVSNVSSVVSVVVVVVVLVVLCVLAVLCVQPDPVLSSVCQRCLQPVVSCLCCCVSSDVFFNGFDFDADPVRDGAQWTQWTAGPLGDIFGFPDTQGSHDGNSVSVVSVVVRVVRRLVVLLVVLQVVCVVDDLLVSLVPGDLVSNQVNVVVVLVVQVVVLLVVVVVPPVCSLVVSLVVLVVVLVSLVVSLPDDDDPSSNVSSVVVNVVSVVSSVVSVVCVVVVPNDPPDD